Protein AF-A0A8T0IZL4-F1 (afdb_monomer)

Secondary structure (DSSP, 8-state):
------HHHHHHHHHHHHHTTS-----EEEEEEEEEEEETTEEEEEEEEEETTS-GGG-EEEEGGGGGGGHHHHHHHHHHHHHHHHHHS----S------------------------------EEEEEEEEEEEETTTEEEEEEEEEETT-S-EEEEEHHHHHHH-SS-HHHHHHHHTT---HHHHHHHHHHHHTT-

Organism: Ceratodon purpureus (NCBI:txid3225)

Solvent-accessible surface area (backbone atoms only — not comparable to full-atom values): 12534 Å² total; per-residue (Å²): 135,84,84,76,79,55,70,66,61,54,54,49,52,52,53,54,55,58,59,66,69,74,75,77,86,75,62,72,64,44,54,33,38,65,48,73,50,68,64,83,96,44,75,45,54,32,29,31,36,31,40,58,99,51,60,73,90,73,42,45,79,41,48,56,82,78,41,68,92,44,51,65,48,55,50,54,37,51,57,48,53,52,53,51,43,51,74,78,53,60,73,74,72,82,77,92,78,81,91,82,95,78,88,83,91,85,91,82,92,76,84,83,78,72,94,63,88,74,76,80,75,78,71,42,69,64,46,75,80,46,74,49,73,44,77,39,99,90,66,49,70,39,64,28,31,28,38,26,33,60,101,45,98,44,35,41,74,37,48,58,75,61,49,67,77,40,42,84,85,44,58,64,60,54,53,28,62,78,67,74,58,75,63,69,74,56,54,55,52,52,55,50,53,62,62,75,74,112

Radius of gyration: 24.65 Å; Cα contacts (8 Å, |Δi|>4): 194; chains: 1; bounding box: 102×38×63 Å

pLDDT: mean 70.57, std 18.59, range [30.89, 93.06]

Foldseek 3Di:
DDPDDDPVVVVVVVVVVVVVVVDDDFAFPAFFEKDWDDDDPDIFMWTFTDTPPDDSVPTDTHTPVSCPVPVVRVVVVVVVLVVVCCVQPVPPDPDDDDDDDDDDDDDDDDDDPDPDPDPPPQWAWPAWPAKDFDQDPVPGTAIWTFTDTPPDPHTYTGGPVVCVVRHPVCRVVVVCVVVVHDDVVVVVVVVVVVVVVD

Sequence (198 aa):
MVQTENPWQKKVRLSEVEKSKEERLFEVEKVIGHREVSKGSKTSAEYLVLWLDYPIEDATWEPWRNLKSCEQLVHDYHNRVSRMLARHYPQRPPTQHRMDLRGGSKRGNNKGVGDEAREEEEWEIEAILGHEMIEHANDGKKMHFLVKWKGNDKAFMMKEKIIKEYDHEGILIMYMAEHDIVFEEEQASRKLGDVLLM

Nearest PDB structures (foldseek):
  7ubu-assembly1_A  TM=8.969E-01  e=6.334E-03  Zea mays
  4ft4-assembly1_B  TM=8.803E-01  e=1.017E-02  Zea mays
  4fsx-assembly2_B  TM=8.577E-01  e=2.196E-02  Zea mays
  7nkx-assembly1_W  TM=3.178E-01  e=4.967E-04  Saccharomyces cerevisiae S288C
  3mwy-assembly1_W  TM=3.111E-01  e=1.539E-02  Saccharomyces cerevisiae

Structure (mmCIF, N/CA/C/O backbone):
data_AF-A0A8T0IZL4-F1
#
_entry.id   AF-A0A8T0IZL4-F1
#
loop_
_atom_site.group_PDB
_atom_site.id
_atom_site.type_symbol
_atom_site.label_atom_id
_atom_site.label_alt_id
_atom_site.label_comp_id
_atom_site.label_asym_id
_atom_site.label_entity_id
_atom_site.label_seq_id
_atom_site.pdbx_PDB_ins_code
_atom_site.Cartn_x
_atom_site.Cartn_y
_atom_site.Cartn_z
_atom_site.occupancy
_atom_site.B_iso_or_equiv
_atom_site.auth_seq_id
_atom_site.auth_comp_id
_atom_site.auth_asym_id
_atom_site.auth_atom_id
_atom_site.pdbx_PDB_model_num
ATOM 1 N N . MET A 1 1 ? -57.966 2.277 -8.251 1.00 39.66 1 MET A N 1
ATOM 2 C CA . MET A 1 1 ? -57.250 3.523 -8.601 1.00 39.66 1 MET A CA 1
ATOM 3 C C . MET A 1 1 ? -55.773 3.252 -8.384 1.00 39.66 1 MET A C 1
ATOM 5 O O . MET A 1 1 ? -55.383 3.045 -7.245 1.00 39.66 1 MET A O 1
ATOM 9 N N . VAL A 1 2 ? -54.987 3.116 -9.452 1.00 48.41 2 VAL A N 1
ATOM 10 C CA . VAL A 1 2 ? -53.549 2.832 -9.334 1.00 48.41 2 VAL A CA 1
ATOM 11 C C . VAL A 1 2 ? -52.849 4.181 -9.224 1.00 48.41 2 VAL A C 1
ATOM 13 O O . VAL A 1 2 ? -52.838 4.942 -10.187 1.00 48.41 2 VAL A O 1
ATOM 16 N N . GLN A 1 3 ? -52.353 4.522 -8.035 1.00 44.56 3 GLN A N 1
ATOM 17 C CA . GLN A 1 3 ? -51.506 5.698 -7.855 1.00 44.56 3 GLN A CA 1
ATOM 18 C C . GLN A 1 3 ? -50.190 5.425 -8.586 1.00 44.56 3 GLN A C 1
ATOM 20 O O . GLN A 1 3 ? -49.347 4.673 -8.108 1.00 44.56 3 GLN A O 1
ATOM 25 N N . THR A 1 4 ? -50.035 5.973 -9.787 1.00 56.50 4 THR A N 1
ATOM 26 C CA . THR A 1 4 ? -48.764 5.917 -10.505 1.00 56.50 4 THR A CA 1
ATOM 27 C C . THR A 1 4 ? -47.811 6.905 -9.844 1.00 56.50 4 THR A C 1
ATOM 29 O O . THR A 1 4 ? -48.035 8.115 -9.908 1.00 56.50 4 THR A O 1
ATOM 32 N N . GLU A 1 5 ? -46.781 6.388 -9.175 1.00 59.34 5 GLU A N 1
ATOM 33 C CA . GLU A 1 5 ? -45.731 7.200 -8.560 1.00 59.34 5 GLU A CA 1
ATOM 34 C C . GLU A 1 5 ? -45.092 8.141 -9.587 1.00 59.34 5 GLU A C 1
ATOM 36 O O . GLU A 1 5 ? -44.743 7.750 -10.703 1.00 59.34 5 GLU A O 1
ATOM 41 N N . ASN A 1 6 ? -44.935 9.400 -9.187 1.00 54.91 6 ASN A N 1
ATOM 42 C CA . ASN A 1 6 ? -44.413 10.456 -10.033 1.00 54.91 6 ASN A CA 1
ATOM 43 C C . ASN A 1 6 ? -42.911 10.219 -10.339 1.00 54.91 6 ASN A C 1
ATOM 45 O O . ASN A 1 6 ? -42.116 10.101 -9.398 1.00 54.91 6 ASN A O 1
ATOM 49 N N . PRO A 1 7 ? -42.482 10.212 -11.620 1.00 58.56 7 PRO A N 1
ATOM 50 C CA . PRO A 1 7 ? -41.082 10.023 -12.019 1.00 58.56 7 PRO A CA 1
ATOM 51 C C . PRO A 1 7 ? -40.092 10.961 -11.313 1.00 58.56 7 PRO A C 1
ATOM 53 O O . PRO A 1 7 ? -38.957 10.573 -11.032 1.00 58.56 7 PRO A O 1
ATOM 56 N N . TRP A 1 8 ? -40.527 12.180 -10.976 1.00 52.31 8 TRP A N 1
ATOM 57 C CA . TRP A 1 8 ? -39.700 13.171 -10.284 1.00 52.31 8 TRP A CA 1
ATOM 58 C C . TRP A 1 8 ? -39.457 12.808 -8.814 1.00 52.31 8 TRP A C 1
ATOM 60 O O . TRP A 1 8 ? -38.351 13.008 -8.322 1.00 52.31 8 TRP A O 1
ATOM 70 N N . GLN A 1 9 ? -40.427 12.189 -8.131 1.00 53.31 9 GLN A N 1
ATOM 71 C CA . GLN A 1 9 ? -40.236 11.691 -6.760 1.00 53.31 9 GLN A CA 1
ATOM 72 C C . GLN A 1 9 ? -39.266 10.504 -6.713 1.00 53.31 9 GLN A C 1
ATOM 74 O O . GLN A 1 9 ? -38.486 10.396 -5.769 1.00 53.31 9 GLN A O 1
ATOM 79 N N . LYS A 1 10 ? -39.256 9.652 -7.751 1.00 56.41 10 LYS A N 1
ATOM 80 C CA . LYS A 1 10 ? -38.244 8.593 -7.911 1.00 56.41 10 LYS A CA 1
ATOM 81 C C . LYS A 1 10 ? -36.846 9.174 -8.114 1.00 56.41 10 LYS A C 1
ATOM 83 O O . LYS A 1 10 ? -35.910 8.739 -7.454 1.00 56.41 10 LYS A O 1
ATOM 88 N N . LYS A 1 11 ? -36.715 10.176 -8.989 1.00 51.84 11 LYS A N 1
ATOM 89 C CA . LYS A 1 11 ? -35.431 10.824 -9.298 1.00 51.84 11 LYS A CA 1
ATOM 90 C C . LYS A 1 11 ? -34.836 11.551 -8.085 1.00 51.84 11 LYS A C 1
ATOM 92 O O . LYS A 1 11 ? -33.639 11.441 -7.851 1.00 51.84 11 LYS A O 1
ATOM 97 N N . VAL A 1 12 ? -35.676 12.223 -7.293 1.00 59.12 12 VAL A N 1
ATOM 98 C CA . VAL A 1 12 ? -35.268 12.896 -6.047 1.00 59.12 12 VAL A CA 1
ATOM 99 C C . VAL A 1 12 ? -34.828 11.878 -4.987 1.00 59.12 12 VAL A C 1
ATOM 101 O O . VAL A 1 12 ? -33.722 11.999 -4.466 1.00 59.12 12 VAL A O 1
ATOM 104 N N . ARG A 1 13 ? -35.604 10.805 -4.759 1.00 57.50 13 ARG A N 1
ATOM 105 C CA . ARG A 1 13 ? -35.223 9.741 -3.810 1.00 57.50 13 ARG A CA 1
ATOM 106 C C . ARG A 1 13 ? -33.941 9.006 -4.204 1.00 57.50 13 ARG A C 1
ATOM 108 O O . ARG A 1 13 ? -33.140 8.717 -3.326 1.00 57.50 13 ARG A O 1
ATOM 115 N N . LEU A 1 14 ? -33.726 8.719 -5.492 1.00 53.16 14 LEU A N 1
ATOM 116 C CA . LEU A 1 14 ? -32.459 8.139 -5.958 1.00 53.16 14 LEU A CA 1
ATOM 117 C C . LEU A 1 14 ? -31.281 9.082 -5.675 1.00 53.16 14 LEU A C 1
ATOM 119 O O . LEU A 1 14 ? -30.282 8.636 -5.124 1.00 53.16 14 LEU A O 1
ATOM 123 N N . SER A 1 15 ? -31.435 10.384 -5.946 1.00 59.62 15 SER A N 1
ATOM 124 C CA . SER A 1 15 ? -30.373 11.365 -5.690 1.00 59.62 15 SER A CA 1
ATOM 125 C C . SER A 1 15 ? -30.074 11.587 -4.202 1.00 59.62 15 SER A C 1
ATOM 127 O O . SER A 1 15 ? -28.924 11.801 -3.839 1.00 59.62 15 SER A O 1
ATOM 129 N N . GLU A 1 16 ? -31.072 11.504 -3.318 1.00 58.72 16 GLU A N 1
ATOM 130 C CA . GLU A 1 16 ? -30.872 11.636 -1.866 1.00 58.72 16 GLU A CA 1
ATOM 131 C C . GLU A 1 16 ? -30.260 10.371 -1.249 1.00 58.72 16 GLU A C 1
ATOM 133 O O . GLU A 1 16 ? -29.419 10.465 -0.355 1.00 58.72 16 GLU A O 1
ATOM 138 N N . VAL A 1 17 ? -30.619 9.187 -1.757 1.00 56.50 17 VAL A N 1
ATOM 139 C CA . VAL A 1 17 ? -30.031 7.913 -1.319 1.00 56.50 17 VAL A CA 1
ATOM 140 C C . VAL A 1 17 ? -28.577 7.784 -1.793 1.00 56.50 17 VAL A C 1
ATOM 142 O O . VAL A 1 17 ? -27.730 7.376 -1.000 1.00 56.50 17 VAL A O 1
ATOM 145 N N . GLU A 1 18 ? -28.252 8.188 -3.026 1.00 53.00 18 GLU A N 1
ATOM 146 C CA . GLU A 1 18 ? -26.871 8.218 -3.539 1.00 53.00 18 GLU A CA 1
ATOM 147 C C . GLU A 1 18 ? -25.990 9.211 -2.770 1.00 53.00 18 GLU A C 1
ATOM 149 O O . GLU A 1 18 ? -24.893 8.853 -2.346 1.00 53.00 18 GLU A O 1
ATOM 154 N N . LYS A 1 19 ? -26.508 10.409 -2.476 1.00 50.44 19 LYS A N 1
ATOM 155 C CA . LYS A 1 19 ? -25.796 11.428 -1.690 1.00 50.44 19 LYS A CA 1
ATOM 156 C C . LYS A 1 19 ? -25.587 11.017 -0.226 1.00 50.44 19 LYS A C 1
ATOM 158 O O . LYS A 1 19 ? -24.620 11.426 0.402 1.00 50.44 19 LYS A O 1
ATOM 163 N N . SER A 1 20 ? -26.447 10.154 0.325 1.00 50.41 20 SER A N 1
ATOM 164 C CA . SER A 1 20 ? -26.269 9.597 1.679 1.00 50.41 20 SER A CA 1
ATOM 165 C C . SER A 1 20 ? -25.159 8.539 1.789 1.00 50.41 20 SER A C 1
ATOM 167 O O . SER A 1 20 ? -24.757 8.167 2.895 1.00 50.41 20 SER A O 1
ATOM 169 N N . LYS A 1 21 ? -24.660 8.032 0.653 1.00 51.16 21 LYS A N 1
ATOM 170 C CA . LYS A 1 21 ? -23.537 7.084 0.600 1.00 51.16 21 LYS A CA 1
ATOM 171 C C . LYS A 1 21 ? -22.169 7.779 0.692 1.00 51.16 21 LYS A C 1
ATOM 173 O O . LYS A 1 21 ? -21.179 7.093 0.912 1.00 51.16 21 LYS A O 1
ATOM 178 N N . GLU A 1 22 ? -22.124 9.106 0.553 1.00 53.97 22 GLU A N 1
ATOM 179 C CA . GLU A 1 22 ? -20.902 9.903 0.352 1.00 53.97 22 GLU A CA 1
ATOM 180 C C . GLU A 1 22 ? -20.211 10.429 1.628 1.00 53.97 22 GLU A C 1
ATOM 182 O O . GLU A 1 22 ? -19.125 10.988 1.521 1.00 53.97 22 GLU A O 1
ATOM 187 N N . GLU A 1 23 ? -20.749 10.225 2.838 1.00 60.41 23 GLU A N 1
ATOM 188 C CA . GLU A 1 23 ? -20.135 10.762 4.078 1.00 60.41 23 GLU A CA 1
ATOM 189 C C . GLU A 1 23 ? -20.219 9.805 5.282 1.00 60.41 23 GLU A C 1
ATOM 191 O O . GLU A 1 23 ? -20.478 10.215 6.414 1.00 60.41 23 GLU A O 1
ATOM 196 N N . ARG A 1 24 ? -20.021 8.498 5.076 1.00 67.19 24 ARG A N 1
ATOM 197 C CA . ARG A 1 24 ? -19.868 7.578 6.216 1.00 67.19 24 ARG A CA 1
ATOM 198 C C . ARG A 1 24 ? -18.423 7.598 6.695 1.00 67.19 24 ARG A C 1
ATOM 200 O O . ARG A 1 24 ? -17.519 7.219 5.959 1.00 67.19 24 ARG A O 1
ATOM 207 N N . LEU A 1 25 ? -18.228 8.050 7.929 1.00 76.75 25 LEU A N 1
ATOM 208 C CA . LEU A 1 25 ? -16.956 7.933 8.629 1.00 76.75 25 LEU A CA 1
ATOM 209 C C . LEU A 1 25 ? -16.854 6.520 9.208 1.00 76.75 25 LEU A C 1
ATOM 211 O O . LEU A 1 25 ? -17.768 6.067 9.896 1.00 76.75 25 LEU A O 1
ATOM 215 N N . PHE A 1 26 ? -15.747 5.849 8.922 1.00 85.25 26 PHE A N 1
ATOM 216 C CA . PHE A 1 26 ? -15.389 4.557 9.494 1.00 85.25 26 PHE A CA 1
ATOM 217 C C . PHE A 1 26 ? -14.124 4.731 10.332 1.00 85.25 26 PHE A C 1
ATOM 219 O O . PHE A 1 26 ? -13.294 5.598 10.042 1.00 85.25 26 PHE A O 1
ATOM 226 N N . GLU A 1 27 ? -13.989 3.932 11.386 1.00 88.75 27 GLU A N 1
ATOM 227 C CA . GLU A 1 27 ? -12.805 3.967 12.235 1.00 88.75 27 GLU A CA 1
ATOM 228 C C . GLU A 1 27 ? -11.676 3.167 11.583 1.00 88.75 27 GLU A C 1
ATOM 230 O O . GLU A 1 27 ? -11.860 2.035 11.132 1.00 88.75 27 GLU A O 1
ATOM 235 N N . VAL A 1 28 ? -10.506 3.794 11.484 1.00 92.25 28 VAL A N 1
ATOM 236 C CA . VAL A 1 28 ? -9.319 3.183 10.891 1.00 92.25 28 VAL A CA 1
ATOM 237 C C . VAL A 1 28 ? -8.582 2.414 11.976 1.00 92.25 28 VAL A C 1
ATOM 239 O O . VAL A 1 28 ? -8.152 3.016 12.958 1.00 92.25 28 VAL A O 1
ATOM 242 N N . GLU A 1 29 ? -8.366 1.115 11.771 1.00 91.69 29 GLU A N 1
ATOM 243 C CA . GLU A 1 29 ? -7.459 0.350 12.625 1.00 91.69 29 GLU A CA 1
ATOM 244 C C . GLU A 1 29 ? -6.013 0.722 12.286 1.00 91.69 29 GLU A C 1
ATOM 246 O O . GLU A 1 29 ? -5.253 1.196 13.134 1.00 91.69 29 GLU A O 1
ATOM 251 N N . LYS A 1 30 ? -5.619 0.511 11.021 1.00 89.25 30 LYS A N 1
ATOM 252 C CA . LYS A 1 30 ? -4.235 0.673 10.556 1.00 89.25 30 LYS A CA 1
ATOM 253 C C . LYS A 1 30 ? -4.170 1.065 9.086 1.00 89.25 30 LYS A C 1
ATOM 255 O O . LYS A 1 30 ? -4.978 0.650 8.264 1.00 89.25 30 LYS A O 1
ATOM 260 N N . VAL A 1 31 ? -3.112 1.795 8.740 1.00 90.19 31 VAL A N 1
ATOM 261 C CA . VAL A 1 31 ? -2.650 1.926 7.354 1.00 90.19 31 VAL A CA 1
ATOM 262 C C . VAL A 1 31 ? -1.641 0.814 7.099 1.00 90.19 31 VAL A C 1
ATOM 264 O O . VAL A 1 31 ? -0.601 0.754 7.765 1.00 90.19 31 VAL A O 1
ATOM 267 N N . ILE A 1 32 ? -1.967 -0.069 6.159 1.00 86.62 32 ILE A N 1
ATOM 268 C CA . ILE A 1 32 ? -1.204 -1.295 5.885 1.00 86.62 32 ILE A CA 1
ATOM 269 C C . ILE A 1 32 ? -0.531 -1.284 4.514 1.00 86.62 32 ILE A C 1
ATOM 271 O O . ILE A 1 32 ? 0.216 -2.203 4.209 1.00 86.62 32 ILE A O 1
ATOM 275 N N . GLY A 1 33 ? -0.768 -0.257 3.701 1.00 84.25 33 GLY A N 1
ATOM 276 C CA . GLY A 1 33 ? -0.172 -0.095 2.380 1.00 84.25 33 GLY A CA 1
ATOM 277 C C . GLY A 1 33 ? -0.293 1.345 1.895 1.00 84.25 33 GLY A C 1
ATOM 278 O O . GLY A 1 33 ? -1.146 2.097 2.364 1.00 84.25 33 GLY A O 1
ATOM 279 N N . HIS A 1 34 ? 0.550 1.736 0.945 1.00 85.56 34 HIS A N 1
ATOM 280 C CA . HIS A 1 34 ? 0.402 2.988 0.210 1.00 85.56 34 HIS A CA 1
ATOM 281 C C . HIS A 1 34 ? 0.780 2.775 -1.249 1.00 85.56 34 HIS A C 1
ATOM 283 O O . HIS A 1 34 ? 1.554 1.868 -1.570 1.00 85.56 34 HIS A O 1
ATOM 289 N N . ARG A 1 35 ? 0.215 3.612 -2.114 1.00 79.44 35 ARG A N 1
ATOM 290 C CA . ARG A 1 35 ? 0.473 3.595 -3.545 1.00 79.44 35 ARG A CA 1
ATOM 291 C C . ARG A 1 35 ? 0.357 4.992 -4.145 1.00 79.44 35 ARG A C 1
ATOM 293 O O . ARG A 1 35 ? -0.336 5.854 -3.598 1.00 79.44 35 ARG A O 1
ATOM 300 N N . GLU A 1 36 ? 1.045 5.220 -5.256 1.00 81.25 36 GLU A N 1
ATOM 301 C CA . GLU A 1 36 ? 1.006 6.486 -5.986 1.00 81.25 36 GLU A CA 1
ATOM 302 C C . GLU A 1 36 ? 0.236 6.307 -7.289 1.00 81.25 36 GLU A C 1
ATOM 304 O O . GLU A 1 36 ? 0.697 5.647 -8.213 1.00 81.25 36 GLU A O 1
ATOM 309 N N . VAL A 1 37 ? -0.920 6.958 -7.383 1.00 77.81 37 VAL A N 1
ATOM 310 C CA . VAL A 1 37 ? -1.773 6.909 -8.568 1.00 77.81 37 VAL A CA 1
ATOM 311 C C . VAL A 1 37 ? -1.540 8.156 -9.412 1.00 77.81 37 VAL A C 1
ATOM 313 O O . VAL A 1 37 ? -1.804 9.282 -8.974 1.00 77.81 37 VAL A O 1
ATOM 316 N N . SER A 1 38 ? -1.087 7.968 -10.652 1.00 77.75 38 SER A N 1
ATOM 317 C CA . SER A 1 38 ? -0.915 9.052 -11.624 1.00 77.75 38 SER A CA 1
ATOM 318 C C . SER A 1 38 ? -2.116 9.165 -12.567 1.00 77.75 38 SER A C 1
ATOM 320 O O . SER A 1 38 ? -2.444 8.239 -13.307 1.00 77.75 38 SER A O 1
ATOM 322 N N . LYS A 1 39 ? -2.756 10.339 -12.597 1.00 76.94 39 LYS A N 1
ATOM 323 C CA . LYS A 1 39 ? -3.789 10.716 -13.577 1.00 76.94 39 LYS A CA 1
ATOM 324 C C . LYS A 1 39 ? -3.283 11.891 -14.412 1.00 76.94 39 LYS A C 1
ATOM 326 O O . LYS A 1 39 ? -3.404 13.056 -14.023 1.00 76.94 39 LYS A O 1
ATOM 331 N N . GLY A 1 40 ? -2.698 11.580 -15.569 1.00 81.00 40 GLY A N 1
ATOM 332 C CA . GLY A 1 40 ? -2.003 12.563 -16.405 1.00 81.00 40 GLY A CA 1
ATOM 333 C C . GLY A 1 40 ? -0.739 13.071 -15.711 1.00 81.00 40 GLY A C 1
ATOM 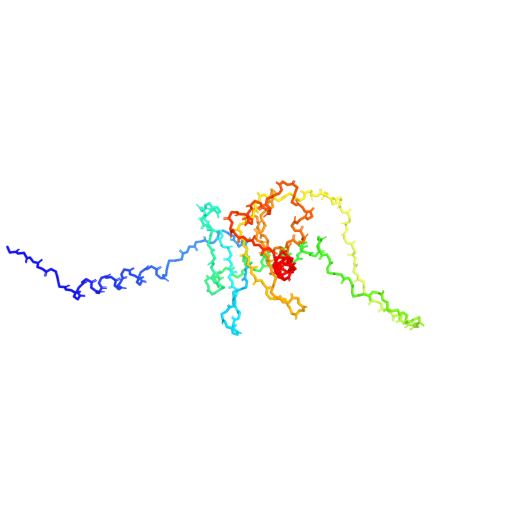334 O O . GLY A 1 40 ? 0.061 12.276 -15.238 1.00 81.00 40 GLY A O 1
ATOM 335 N N . SER A 1 41 ? -0.577 14.392 -15.612 1.00 78.50 41 SER A N 1
ATOM 336 C CA . SER A 1 41 ? 0.554 15.025 -14.914 1.00 78.50 41 SER A CA 1
ATOM 337 C C . SER A 1 41 ? 0.389 15.120 -13.392 1.00 78.50 41 SER A C 1
ATOM 339 O O . SER A 1 41 ? 1.251 15.676 -12.715 1.00 78.50 41 SER A O 1
ATOM 341 N N . LYS A 1 42 ? -0.731 14.640 -12.841 1.00 78.69 42 LYS A N 1
ATOM 342 C CA . LYS A 1 42 ? -1.012 14.693 -11.403 1.00 78.69 42 LYS A CA 1
ATOM 343 C C . LYS A 1 42 ? -0.758 13.332 -10.775 1.00 78.69 42 LYS A C 1
ATOM 345 O O . LYS A 1 42 ? -1.386 12.359 -11.184 1.00 78.69 42 LYS A O 1
ATOM 350 N N . THR A 1 43 ? 0.072 13.303 -9.741 1.00 81.50 43 THR A N 1
ATOM 351 C CA . THR A 1 43 ? 0.259 12.137 -8.870 1.00 81.50 43 THR A CA 1
ATOM 352 C C . THR A 1 43 ? -0.455 12.377 -7.543 1.00 81.50 43 THR A C 1
ATOM 354 O O . THR A 1 43 ? -0.373 13.467 -6.972 1.00 81.50 43 THR A O 1
ATOM 357 N N . SER A 1 44 ? -1.194 11.378 -7.067 1.00 84.19 44 SER A N 1
ATOM 358 C CA . SER A 1 44 ? -1.869 11.386 -5.768 1.00 84.19 44 SER A CA 1
ATOM 359 C C . SER A 1 44 ? -1.591 10.098 -5.010 1.00 84.19 44 SER A C 1
ATOM 361 O O . SER A 1 44 ? -1.590 9.031 -5.610 1.00 84.19 44 SER A O 1
ATOM 363 N N . ALA A 1 45 ? -1.411 10.198 -3.695 1.00 84.94 45 ALA A N 1
ATOM 364 C CA . ALA A 1 45 ? -1.252 9.031 -2.840 1.00 84.94 45 ALA A CA 1
ATOM 365 C C . ALA A 1 45 ? -2.612 8.443 -2.436 1.00 84.94 45 ALA A C 1
ATOM 367 O O . ALA A 1 45 ? -3.517 9.172 -2.005 1.00 84.94 45 ALA A O 1
ATOM 368 N N . GLU A 1 46 ? -2.711 7.124 -2.532 1.00 90.19 46 GLU A N 1
ATOM 369 C CA . GLU A 1 46 ? -3.764 6.308 -1.937 1.00 90.19 46 GLU A CA 1
ATOM 370 C C . GLU A 1 46 ? -3.141 5.359 -0.912 1.00 90.19 46 GLU A C 1
ATOM 372 O O . GLU A 1 46 ? -1.959 5.020 -0.980 1.00 90.19 46 GLU A O 1
ATOM 377 N N . TYR A 1 47 ? -3.938 4.946 0.061 1.00 89.38 47 TYR A N 1
ATOM 378 C CA . TYR A 1 47 ? -3.509 4.137 1.188 1.00 89.38 47 TYR A CA 1
ATOM 379 C C . TYR A 1 47 ? -4.442 2.952 1.345 1.00 89.38 47 TYR A C 1
ATOM 381 O O . TYR A 1 47 ? -5.653 3.122 1.283 1.00 89.38 47 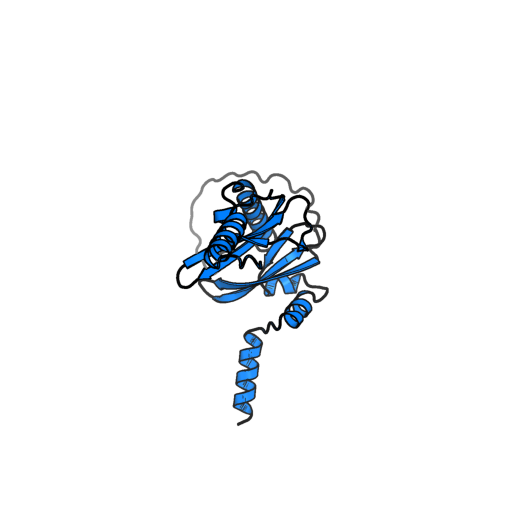TYR A O 1
ATOM 389 N N . LEU A 1 48 ? -3.882 1.766 1.565 1.00 89.81 48 LEU A N 1
ATOM 390 C CA . LEU A 1 48 ? -4.675 0.596 1.904 1.00 89.81 48 LEU A CA 1
ATOM 391 C C . LEU A 1 48 ? -5.001 0.662 3.396 1.00 89.81 48 LEU A C 1
ATOM 393 O O . LEU A 1 48 ? -4.098 0.615 4.243 1.00 89.81 48 LEU A O 1
ATOM 397 N N . VAL A 1 49 ? -6.283 0.832 3.692 1.00 92.00 49 VAL A N 1
ATOM 398 C CA . VAL A 1 49 ? -6.818 1.053 5.032 1.00 92.00 49 VAL A CA 1
ATOM 399 C C . VAL A 1 49 ? -7.432 -0.240 5.541 1.00 92.00 49 VAL A C 1
ATOM 401 O O . VAL A 1 49 ? -8.345 -0.779 4.923 1.00 92.00 49 VAL A O 1
ATOM 404 N N . LEU A 1 50 ? -6.932 -0.711 6.683 1.00 89.50 50 LEU A N 1
ATOM 405 C CA . LEU A 1 50 ? -7.596 -1.728 7.485 1.00 89.50 50 LEU A CA 1
ATOM 406 C C . LEU A 1 50 ? -8.608 -1.037 8.400 1.00 89.50 50 LEU A C 1
ATOM 408 O O . LEU A 1 50 ? -8.242 -0.154 9.187 1.00 89.50 50 LEU A O 1
ATOM 412 N N . TRP A 1 51 ? -9.868 -1.432 8.282 1.00 93.06 51 TRP A N 1
ATOM 413 C CA . TRP A 1 51 ? -10.972 -0.877 9.058 1.00 93.06 51 TRP A CA 1
ATOM 414 C C . TRP A 1 51 ? -11.102 -1.588 10.406 1.00 93.06 51 TRP A C 1
ATOM 416 O O . TRP A 1 51 ? -10.921 -2.800 10.485 1.00 93.06 51 TRP A O 1
ATOM 426 N N . LEU A 1 52 ? -11.421 -0.837 11.462 1.00 90.62 52 LEU A N 1
ATOM 427 C CA . LEU A 1 52 ? -11.582 -1.397 12.805 1.00 90.62 52 LEU A CA 1
ATOM 428 C C . LEU A 1 52 ? -12.712 -2.431 12.835 1.00 90.62 52 LEU A C 1
ATOM 430 O O . LEU A 1 52 ? -13.820 -2.135 12.394 1.00 90.62 52 LEU A O 1
ATOM 434 N N . ASP A 1 53 ? -12.419 -3.612 13.384 1.00 91.44 53 ASP A N 1
ATOM 435 C CA . ASP A 1 53 ? -13.315 -4.776 13.462 1.00 91.44 53 ASP A CA 1
ATOM 436 C C . ASP A 1 53 ? -13.679 -5.417 12.106 1.00 91.44 53 ASP A C 1
ATOM 438 O O . ASP A 1 53 ? -14.601 -6.233 12.037 1.00 91.44 53 ASP A O 1
ATOM 442 N N . TYR A 1 54 ? -12.940 -5.104 11.035 1.00 87.62 54 TYR A N 1
ATOM 443 C CA . TYR A 1 54 ? -13.082 -5.763 9.734 1.00 87.62 54 TYR A CA 1
ATOM 444 C C . TYR A 1 54 ? -11.854 -6.614 9.401 1.00 87.62 54 TYR A C 1
ATOM 446 O O . TYR A 1 54 ? -10.731 -6.291 9.798 1.00 87.62 54 TYR A O 1
ATOM 454 N N . PRO A 1 55 ? -12.049 -7.718 8.664 1.00 84.12 55 PRO A N 1
ATOM 455 C CA . PRO A 1 55 ? -10.948 -8.555 8.223 1.00 84.12 55 PRO A CA 1
ATOM 456 C C . PRO A 1 55 ? -10.111 -7.841 7.141 1.00 84.12 55 PRO A C 1
ATOM 458 O O . PRO A 1 55 ? -10.558 -6.885 6.505 1.00 84.12 55 PRO A O 1
ATOM 461 N N . ILE A 1 56 ? -8.870 -8.290 6.925 1.00 80.56 56 ILE A N 1
ATOM 462 C CA . ILE A 1 56 ? -7.934 -7.642 5.985 1.00 80.56 56 ILE A CA 1
ATOM 463 C C . ILE A 1 56 ? -8.408 -7.717 4.531 1.00 80.56 56 ILE A C 1
ATOM 465 O O . ILE A 1 56 ? -8.069 -6.858 3.722 1.00 80.56 56 ILE A O 1
ATOM 469 N N . GLU A 1 57 ? -9.218 -8.718 4.208 1.00 80.94 57 GLU A N 1
ATOM 470 C CA . GLU A 1 57 ? -9.852 -8.904 2.907 1.00 80.94 57 GLU A CA 1
ATOM 471 C C . GLU A 1 57 ? -10.820 -7.760 2.565 1.00 80.94 57 GLU A C 1
ATOM 473 O O . GLU A 1 57 ? -11.029 -7.472 1.388 1.00 80.94 57 GLU A O 1
ATOM 478 N N . ASP A 1 58 ? -11.347 -7.069 3.582 1.00 87.38 58 ASP A N 1
ATOM 479 C CA . ASP A 1 58 ? -12.213 -5.895 3.434 1.00 87.38 58 ASP A CA 1
ATOM 480 C C . ASP A 1 58 ? -11.419 -4.572 3.425 1.00 87.38 58 ASP A C 1
ATOM 482 O O . ASP A 1 58 ? -12.008 -3.488 3.417 1.00 87.38 58 ASP A O 1
ATOM 486 N N . ALA A 1 59 ? -10.081 -4.620 3.430 1.00 88.38 59 ALA A N 1
ATOM 487 C CA . ALA A 1 59 ? -9.259 -3.418 3.346 1.00 88.38 59 ALA A CA 1
ATOM 488 C C . ALA A 1 59 ? -9.440 -2.713 1.992 1.00 88.38 59 ALA A C 1
ATOM 490 O O . ALA A 1 59 ? -9.423 -3.338 0.929 1.00 88.38 59 ALA A O 1
ATOM 491 N N . THR A 1 60 ? -9.562 -1.383 2.011 1.00 91.75 60 THR A N 1
ATOM 492 C CA . THR A 1 60 ? -9.819 -0.586 0.799 1.00 91.75 60 THR A CA 1
ATOM 493 C C . THR A 1 60 ? -8.753 0.474 0.552 1.00 91.75 60 THR A C 1
ATOM 495 O O . THR A 1 60 ? -8.102 0.972 1.472 1.00 91.75 60 THR A O 1
ATOM 498 N N . TRP A 1 61 ? -8.547 0.811 -0.724 1.00 91.81 61 TRP A N 1
ATOM 499 C CA . TRP A 1 61 ? -7.650 1.888 -1.138 1.00 91.81 61 TRP A CA 1
ATOM 500 C C . TRP A 1 61 ? -8.347 3.240 -1.004 1.00 91.81 61 TRP A C 1
ATOM 502 O O . TRP A 1 61 ? -9.178 3.607 -1.832 1.00 91.81 61 TRP A O 1
ATOM 512 N N . GLU A 1 62 ? -7.966 3.994 0.020 1.00 93.06 62 GLU A N 1
ATOM 513 C CA . GLU A 1 62 ? -8.516 5.307 0.325 1.00 93.06 62 GLU A CA 1
ATOM 514 C C . GLU A 1 62 ? -7.556 6.428 -0.098 1.00 93.06 62 GLU A C 1
ATOM 516 O O . GLU A 1 62 ? -6.351 6.368 0.176 1.00 93.06 62 GLU A O 1
ATOM 521 N N . PRO A 1 63 ? -8.042 7.503 -0.739 1.00 92.12 63 PRO A N 1
ATOM 522 C CA . PRO A 1 63 ? -7.206 8.648 -1.068 1.00 92.12 63 PRO A CA 1
ATOM 523 C C . PRO A 1 63 ? -6.699 9.334 0.201 1.00 92.12 63 PRO A C 1
ATOM 525 O O . PRO A 1 63 ? -7.419 9.443 1.192 1.00 92.12 63 PRO A O 1
ATOM 528 N N . TRP A 1 64 ? -5.506 9.937 0.133 1.00 89.88 64 TRP A N 1
ATOM 529 C CA . TRP A 1 64 ? -4.939 10.755 1.222 1.00 89.88 64 TRP A CA 1
ATOM 530 C C . TRP A 1 64 ? -5.953 11.721 1.862 1.00 89.88 64 TRP A C 1
ATOM 532 O O . TRP A 1 64 ? -5.952 11.949 3.068 1.00 89.88 64 TRP A O 1
ATOM 542 N N . ARG A 1 65 ? -6.855 12.288 1.050 1.00 90.38 65 ARG A N 1
ATOM 543 C CA . ARG A 1 65 ? -7.868 13.247 1.508 1.00 90.38 65 ARG A CA 1
ATOM 544 C C . ARG A 1 65 ? -8.858 12.654 2.517 1.00 90.38 65 ARG A C 1
ATOM 546 O O . ARG A 1 65 ? -9.346 13.427 3.337 1.00 90.38 65 ARG A O 1
ATOM 553 N N . ASN A 1 66 ? -9.112 11.346 2.471 1.00 91.56 66 ASN A N 1
ATOM 554 C CA . ASN A 1 66 ? -10.001 10.639 3.398 1.00 91.56 66 ASN A CA 1
ATOM 555 C C . ASN A 1 66 ? -9.319 10.381 4.754 1.00 91.56 66 ASN A C 1
ATOM 557 O O . ASN A 1 66 ? -9.996 10.256 5.766 1.00 91.56 66 ASN A O 1
ATOM 561 N N . LEU A 1 67 ? -7.982 10.386 4.800 1.00 90.62 67 LEU A N 1
ATOM 562 C CA . LEU A 1 67 ? -7.181 10.067 5.990 1.00 90.62 67 LEU A CA 1
ATOM 563 C C . LEU A 1 67 ? -6.702 11.294 6.778 1.00 90.62 67 LEU A C 1
ATOM 565 O O . LEU A 1 67 ? -5.881 11.166 7.683 1.00 90.62 67 LEU A O 1
ATOM 569 N N . LYS A 1 68 ? -7.231 12.485 6.483 1.00 88.31 68 LYS A N 1
ATOM 570 C CA . LYS A 1 68 ? -6.870 13.732 7.186 1.00 88.31 68 LYS A CA 1
ATOM 571 C C . LYS A 1 68 ? -7.115 13.683 8.696 1.00 88.31 68 LYS A C 1
ATOM 573 O O . LYS A 1 68 ? -6.436 14.365 9.449 1.00 88.31 68 LYS A O 1
ATOM 578 N N . SER A 1 69 ? -8.083 12.890 9.147 1.00 87.38 69 SER A N 1
ATOM 579 C CA . SER A 1 69 ? -8.358 12.710 10.579 1.00 87.38 69 SER A CA 1
ATOM 580 C C . SER A 1 69 ? -7.388 11.729 11.254 1.00 87.38 69 SER A C 1
ATOM 582 O O . SER A 1 69 ? -7.383 11.613 12.475 1.00 87.38 69 SER A O 1
ATOM 584 N N . CYS A 1 70 ? -6.560 11.030 10.472 1.00 90.06 70 CYS A N 1
ATOM 585 C CA . CYS A 1 70 ? -5.713 9.918 10.899 1.00 90.06 70 CYS A CA 1
ATOM 586 C C . CYS A 1 70 ? -4.256 10.089 10.425 1.00 90.06 70 CYS A C 1
ATOM 588 O O . CYS A 1 70 ? -3.558 9.103 10.179 1.00 90.06 70 CYS A O 1
ATOM 590 N N . GLU A 1 71 ? -3.772 11.330 10.301 1.00 91.38 71 GLU A N 1
ATOM 591 C CA . GLU A 1 71 ? -2.424 11.636 9.788 1.00 91.38 71 GLU A CA 1
ATOM 592 C C . GLU A 1 71 ? -1.312 10.924 10.572 1.00 91.38 71 GLU A C 1
ATOM 594 O O . GLU A 1 71 ? -0.314 10.503 9.984 1.00 91.38 71 GLU A O 1
ATOM 599 N N . GLN A 1 72 ? -1.506 10.716 11.879 1.00 91.06 72 GLN A N 1
ATOM 600 C CA . GLN A 1 72 ? -0.554 9.983 12.713 1.00 91.06 72 GLN A CA 1
ATOM 601 C C . GLN A 1 72 ? -0.377 8.529 12.248 1.00 91.06 72 GLN A C 1
ATOM 603 O O . GLN A 1 72 ? 0.750 8.046 12.190 1.00 91.06 72 GLN A O 1
ATOM 608 N N . LEU A 1 73 ? -1.455 7.846 11.843 1.00 91.44 73 LEU A N 1
ATOM 609 C CA . LEU A 1 73 ? -1.377 6.463 11.359 1.00 91.44 73 LEU A CA 1
ATOM 610 C C . LEU A 1 73 ? -0.593 6.374 10.046 1.00 91.44 73 LEU A C 1
ATOM 612 O O . LEU A 1 73 ? 0.200 5.450 9.857 1.00 91.44 73 LEU A O 1
ATOM 616 N N . VAL A 1 74 ? -0.771 7.364 9.168 1.00 90.19 74 VAL A N 1
ATOM 617 C CA . VAL A 1 74 ? -0.007 7.485 7.920 1.00 90.19 74 VAL A CA 1
ATOM 618 C C . VAL A 1 74 ? 1.470 7.769 8.211 1.00 90.19 74 VAL A C 1
ATOM 620 O O . VAL A 1 74 ? 2.351 7.136 7.628 1.00 90.19 74 VAL A O 1
ATOM 623 N N . HIS A 1 75 ? 1.760 8.686 9.135 1.00 90.12 75 HIS A N 1
ATOM 624 C CA . HIS A 1 75 ? 3.128 9.009 9.537 1.00 90.12 75 HIS A CA 1
ATOM 625 C C . HIS A 1 75 ? 3.851 7.796 10.136 1.00 90.12 75 HIS A C 1
ATOM 627 O O . HIS A 1 75 ? 4.969 7.460 9.735 1.00 90.12 75 HIS A O 1
ATOM 633 N N . ASP A 1 76 ? 3.193 7.094 11.056 1.00 86.94 76 ASP A N 1
ATOM 634 C CA . ASP A 1 76 ? 3.744 5.909 11.699 1.00 86.94 76 ASP A CA 1
ATOM 635 C C . ASP A 1 76 ? 3.979 4.783 10.691 1.00 86.94 76 ASP A C 1
ATOM 637 O O . ASP A 1 76 ? 4.987 4.074 10.778 1.00 86.94 76 ASP A O 1
ATOM 641 N N . TYR A 1 77 ? 3.078 4.633 9.715 1.00 85.81 77 TYR A N 1
ATOM 642 C CA . TYR A 1 77 ? 3.272 3.732 8.586 1.00 85.81 77 TYR A CA 1
ATOM 643 C C . TYR A 1 77 ? 4.563 4.081 7.834 1.00 85.81 77 TYR A C 1
ATOM 645 O O . TYR A 1 77 ? 5.470 3.249 7.794 1.00 85.81 77 TYR A O 1
ATOM 653 N N . HIS A 1 78 ? 4.723 5.316 7.351 1.00 84.00 78 HIS A N 1
ATOM 654 C CA . HIS A 1 78 ? 5.907 5.736 6.584 1.00 84.00 78 HIS A CA 1
ATOM 655 C C . HIS A 1 78 ? 7.223 5.616 7.359 1.00 84.00 78 HIS A C 1
ATOM 657 O O . HIS A 1 78 ? 8.231 5.169 6.805 1.00 84.00 78 HIS A O 1
ATOM 663 N N . ASN A 1 79 ? 7.230 5.935 8.655 1.00 83.69 79 ASN A N 1
ATOM 664 C CA . ASN A 1 79 ? 8.401 5.740 9.516 1.00 83.69 79 ASN A CA 1
ATOM 665 C C . ASN A 1 79 ? 8.795 4.263 9.636 1.00 83.69 79 ASN A C 1
ATOM 667 O O . ASN A 1 79 ? 9.981 3.932 9.729 1.00 83.69 79 ASN A O 1
ATOM 671 N N . ARG A 1 80 ? 7.815 3.354 9.670 1.00 74.38 80 ARG A N 1
ATOM 672 C CA . ARG A 1 80 ? 8.075 1.908 9.678 1.00 74.38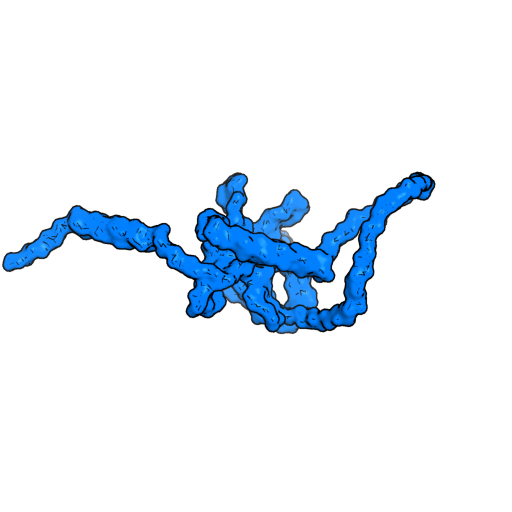 80 ARG A CA 1
ATOM 673 C C . ARG A 1 80 ? 8.595 1.430 8.328 1.00 74.38 80 ARG A C 1
ATOM 675 O O . ARG A 1 80 ? 9.621 0.755 8.327 1.00 74.38 80 ARG A O 1
ATOM 682 N N . VAL A 1 81 ? 7.961 1.829 7.217 1.00 75.50 81 VAL A N 1
ATOM 683 C CA . VAL A 1 81 ? 8.438 1.508 5.857 1.00 75.50 81 VAL A CA 1
ATOM 684 C C . VAL A 1 81 ? 9.891 1.952 5.701 1.00 75.50 81 VAL A C 1
ATOM 686 O O . VAL A 1 81 ? 10.748 1.161 5.326 1.00 75.50 81 VAL A O 1
ATOM 689 N N . SER A 1 82 ? 10.192 3.195 6.079 1.00 77.69 82 SER A N 1
ATOM 690 C CA . SER A 1 82 ? 11.530 3.776 5.947 1.00 77.69 82 SER A CA 1
ATOM 691 C C . SER A 1 82 ? 12.574 3.020 6.768 1.00 77.69 82 SER A C 1
ATOM 693 O O . SER A 1 82 ? 13.663 2.741 6.272 1.00 77.69 82 SER A O 1
ATOM 695 N N . ARG A 1 83 ? 12.253 2.648 8.016 1.00 77.38 83 ARG A N 1
ATOM 696 C CA . ARG A 1 83 ? 13.159 1.857 8.864 1.00 77.38 83 ARG A CA 1
ATOM 697 C C . ARG A 1 83 ? 13.382 0.449 8.324 1.00 77.38 83 ARG A C 1
ATOM 699 O O . ARG A 1 83 ? 14.508 -0.030 8.396 1.00 77.38 83 ARG A O 1
ATOM 706 N N . MET A 1 84 ? 12.340 -0.200 7.810 1.00 71.62 84 MET A N 1
ATOM 707 C CA . MET A 1 84 ? 12.444 -1.534 7.216 1.00 71.62 84 MET A CA 1
ATOM 708 C C . MET A 1 84 ? 13.299 -1.488 5.944 1.00 71.62 84 MET A C 1
ATOM 710 O O . MET A 1 84 ? 14.321 -2.167 5.875 1.00 71.62 84 MET A O 1
ATOM 714 N N . LEU A 1 85 ? 12.986 -0.581 5.011 1.00 71.88 85 LEU A N 1
ATOM 715 C CA . LEU A 1 85 ? 13.784 -0.382 3.800 1.00 71.88 85 LEU A CA 1
ATOM 716 C C . LEU A 1 85 ? 15.240 -0.037 4.129 1.00 71.88 85 LEU A C 1
ATOM 718 O O . LEU A 1 85 ? 16.140 -0.585 3.514 1.00 71.88 85 LEU A O 1
ATOM 722 N N . ALA A 1 86 ? 15.507 0.812 5.124 1.00 74.56 86 ALA A N 1
ATOM 723 C CA . ALA A 1 86 ? 16.879 1.145 5.508 1.00 74.56 86 ALA A CA 1
ATOM 724 C C . ALA A 1 86 ? 17.658 -0.045 6.098 1.00 74.56 86 ALA A C 1
ATOM 726 O O . ALA A 1 86 ? 18.876 -0.116 5.937 1.00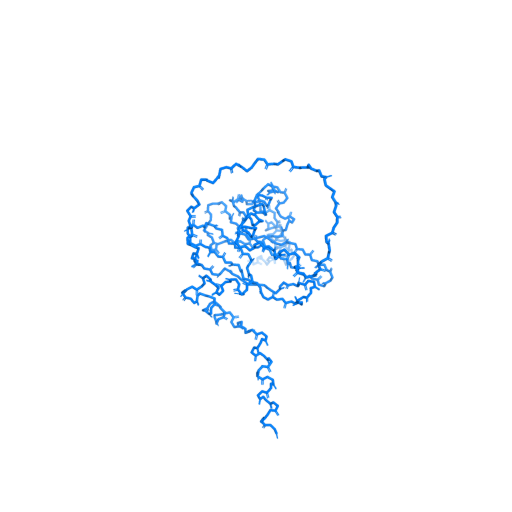 74.56 86 ALA A O 1
ATOM 727 N N . ARG A 1 87 ? 16.979 -0.963 6.798 1.00 71.06 87 ARG A N 1
ATOM 728 C CA . ARG A 1 87 ? 17.602 -2.138 7.427 1.00 71.06 87 ARG A CA 1
ATOM 729 C C . ARG A 1 87 ? 17.922 -3.246 6.429 1.00 71.06 87 ARG A C 1
ATOM 731 O O . ARG A 1 87 ? 18.928 -3.925 6.625 1.00 71.06 87 ARG A O 1
ATOM 738 N N . HIS A 1 88 ? 17.077 -3.420 5.418 1.00 63.19 88 HIS A N 1
ATOM 739 C CA . HIS A 1 88 ? 17.106 -4.573 4.512 1.00 63.19 88 HIS A CA 1
ATOM 740 C C . HIS A 1 88 ? 17.522 -4.200 3.090 1.00 63.19 88 HIS A C 1
ATOM 742 O O . HIS A 1 88 ? 18.059 -5.022 2.360 1.00 63.19 88 HIS A O 1
ATOM 748 N N . TYR A 1 89 ? 17.335 -2.939 2.714 1.00 58.19 89 TYR A N 1
ATOM 749 C CA . TYR A 1 89 ? 17.728 -2.382 1.428 1.00 58.19 89 TYR A CA 1
ATOM 750 C C . TYR A 1 89 ? 18.468 -1.051 1.630 1.00 58.19 89 TYR A C 1
ATOM 752 O O . TYR A 1 89 ? 17.979 0.006 1.207 1.00 58.19 89 TYR A O 1
ATOM 760 N N . PRO A 1 90 ? 19.640 -1.054 2.305 1.00 53.00 90 PRO A N 1
ATOM 761 C CA . PRO A 1 90 ? 20.449 0.149 2.407 1.00 53.00 90 PRO A CA 1
ATOM 762 C C . PRO A 1 90 ? 20.715 0.634 0.984 1.00 53.00 90 PRO A C 1
ATOM 764 O O . PRO A 1 90 ? 21.339 -0.066 0.183 1.00 53.00 90 PRO A O 1
ATOM 767 N N . GLN A 1 91 ? 20.179 1.810 0.643 1.00 43.56 91 GLN A N 1
ATOM 768 C CA . GLN A 1 91 ? 20.440 2.431 -0.649 1.00 43.56 91 GLN A CA 1
ATOM 769 C C . GLN A 1 91 ? 21.952 2.407 -0.854 1.00 43.56 91 GLN A C 1
ATOM 771 O O . GLN A 1 91 ? 22.690 2.810 0.050 1.00 43.56 91 GLN A O 1
ATOM 776 N N . ARG A 1 92 ? 22.401 1.861 -1.996 1.00 37.31 92 ARG A N 1
ATOM 777 C CA . ARG A 1 92 ? 23.829 1.731 -2.326 1.00 37.31 92 ARG A CA 1
ATOM 778 C C . ARG A 1 92 ? 24.535 3.021 -1.893 1.00 37.31 92 ARG A C 1
ATOM 780 O O . ARG A 1 92 ? 24.077 4.092 -2.303 1.00 37.31 92 ARG A O 1
ATOM 787 N N . PRO A 1 93 ? 25.625 2.969 -1.102 1.00 33.97 93 PRO A N 1
ATOM 788 C CA . PRO A 1 93 ? 26.439 4.159 -0.937 1.00 33.97 93 PRO A CA 1
ATOM 789 C C . PRO A 1 93 ? 26.835 4.637 -2.344 1.00 33.97 93 PRO A C 1
ATOM 791 O O . PRO A 1 93 ? 27.044 3.790 -3.226 1.00 33.97 93 PRO A O 1
ATOM 794 N N . PRO A 1 94 ? 26.900 5.957 -2.594 1.00 32.31 94 PRO A N 1
ATOM 795 C CA . PRO A 1 94 ? 27.331 6.472 -3.884 1.00 32.31 94 PRO A CA 1
ATOM 796 C C . PRO A 1 94 ? 28.635 5.775 -4.271 1.00 32.31 94 PRO A C 1
ATOM 798 O O . PRO A 1 94 ? 29.561 5.679 -3.467 1.00 32.31 94 PRO A O 1
ATOM 801 N N . THR A 1 95 ? 28.649 5.215 -5.475 1.00 37.75 95 THR A N 1
ATOM 802 C CA . THR A 1 95 ? 29.732 4.419 -6.056 1.00 37.75 95 THR A CA 1
ATOM 803 C C . THR A 1 95 ? 31.122 4.936 -5.679 1.00 37.75 95 THR A C 1
ATOM 805 O O . THR A 1 95 ? 31.513 6.034 -6.066 1.00 37.75 95 THR A O 1
ATOM 808 N N . GLN A 1 96 ? 31.895 4.109 -4.970 1.00 43.34 96 GLN A N 1
ATOM 809 C CA . GLN A 1 96 ? 33.333 4.291 -4.789 1.00 43.34 96 GLN A CA 1
ATOM 810 C C . GLN A 1 96 ? 34.083 3.979 -6.096 1.00 43.34 96 GLN A C 1
ATOM 812 O O . GLN A 1 96 ? 34.371 2.826 -6.412 1.00 43.34 96 GLN A O 1
ATOM 817 N N . HIS A 1 97 ? 34.439 5.033 -6.828 1.00 33.78 97 HIS A N 1
ATOM 818 C CA . HIS A 1 97 ? 35.599 5.128 -7.727 1.00 33.78 97 HIS A CA 1
ATOM 819 C C . HIS A 1 97 ? 35.810 6.634 -8.008 1.00 33.78 97 HIS A C 1
ATOM 821 O O . HIS A 1 97 ? 34.873 7.269 -8.467 1.00 33.78 97 HIS A O 1
ATOM 827 N N . ARG A 1 98 ? 36.937 7.322 -7.772 1.00 38.91 98 ARG A N 1
ATOM 828 C CA . ARG A 1 98 ? 38.309 6.975 -7.364 1.00 38.91 98 ARG A CA 1
ATOM 829 C C . ARG A 1 98 ? 39.020 8.300 -6.941 1.00 38.91 98 ARG A C 1
ATOM 831 O O . ARG A 1 98 ? 38.942 9.243 -7.712 1.00 38.91 98 ARG A O 1
ATOM 838 N N . MET A 1 99 ? 39.716 8.290 -5.788 1.00 37.91 99 MET A N 1
ATOM 839 C CA . MET A 1 99 ? 40.880 9.102 -5.299 1.00 37.91 99 MET A CA 1
ATOM 840 C C . MET A 1 99 ? 40.734 10.650 -5.206 1.00 37.91 99 MET A C 1
ATOM 842 O O . MET A 1 99 ? 40.174 11.272 -6.088 1.00 37.91 99 MET A O 1
ATOM 846 N N . ASP A 1 100 ? 41.122 11.354 -4.131 1.00 35.59 100 ASP A N 1
ATOM 847 C CA . ASP A 1 100 ? 42.489 11.484 -3.603 1.00 35.59 100 ASP A CA 1
ATOM 848 C C . ASP A 1 100 ? 42.578 11.865 -2.108 1.00 35.59 100 ASP A C 1
ATOM 850 O O . ASP A 1 100 ? 41.732 12.541 -1.522 1.00 35.59 100 ASP A O 1
ATOM 854 N N . LEU A 1 101 ? 43.700 11.454 -1.517 1.00 47.69 101 LEU A N 1
ATOM 855 C CA . LEU A 1 101 ? 44.212 11.813 -0.197 1.00 47.69 101 LEU A CA 1
ATOM 856 C C . LEU A 1 101 ? 44.583 13.309 -0.107 1.00 47.69 101 LEU A C 1
ATOM 858 O O . LEU A 1 101 ? 45.618 13.702 -0.643 1.00 47.69 101 LEU A O 1
ATOM 862 N N . ARG A 1 102 ? 43.851 14.121 0.677 1.00 36.81 102 ARG A N 1
ATOM 863 C CA . ARG A 1 102 ? 44.439 15.226 1.477 1.00 36.81 102 ARG A CA 1
ATOM 864 C C . ARG A 1 102 ? 43.449 15.872 2.463 1.00 36.81 102 ARG A C 1
ATOM 866 O O . ARG A 1 102 ? 42.611 16.668 2.075 1.00 36.81 102 ARG A O 1
ATOM 873 N N . GLY A 1 103 ? 43.672 15.614 3.755 1.00 32.75 103 GLY A N 1
ATOM 874 C CA . GLY A 1 103 ? 43.613 16.626 4.823 1.00 32.75 103 GLY A CA 1
ATOM 875 C C . GLY A 1 103 ? 42.258 17.020 5.436 1.00 32.75 103 GLY A C 1
ATOM 876 O O . GLY A 1 103 ? 41.435 17.650 4.792 1.00 32.75 103 GLY A O 1
ATOM 877 N N . GLY A 1 104 ? 42.139 16.830 6.761 1.00 32.22 104 GLY A N 1
ATOM 878 C CA . GLY A 1 104 ? 41.539 17.858 7.633 1.00 32.22 104 GLY A CA 1
ATOM 879 C C . GLY A 1 104 ? 40.258 17.529 8.419 1.00 32.22 104 GLY A C 1
ATOM 880 O O . GLY A 1 104 ? 39.184 17.981 8.064 1.00 32.22 104 GLY A O 1
ATOM 881 N N . SER A 1 105 ? 40.404 16.838 9.557 1.00 36.69 105 SER A N 1
ATOM 882 C CA . SER A 1 105 ? 39.871 17.189 10.899 1.00 36.69 105 SER A CA 1
ATOM 883 C C . SER A 1 105 ? 38.508 17.921 11.040 1.00 36.69 105 SER A C 1
ATOM 885 O O . SER A 1 105 ? 38.451 19.133 10.861 1.00 36.69 105 SER A O 1
ATOM 887 N N . LYS A 1 106 ? 37.463 17.230 11.546 1.00 38.41 106 LYS A N 1
ATOM 888 C CA . LYS A 1 106 ? 36.852 17.360 12.908 1.00 38.41 106 LYS A CA 1
ATOM 889 C C . LYS A 1 106 ? 35.339 17.053 12.962 1.00 38.41 106 LYS A C 1
ATOM 891 O O . LYS A 1 106 ? 34.537 17.742 12.355 1.00 38.41 106 LYS A O 1
ATOM 896 N N . ARG A 1 107 ? 35.018 16.174 13.927 1.00 33.91 107 ARG A N 1
ATOM 897 C CA . ARG A 1 107 ? 33.861 16.164 14.855 1.00 33.91 107 ARG A CA 1
ATOM 898 C C . ARG A 1 107 ? 32.445 15.914 14.312 1.00 33.91 107 ARG A C 1
ATOM 900 O O . ARG A 1 107 ? 31.836 16.766 13.688 1.00 33.91 107 ARG A O 1
ATOM 907 N N . GLY A 1 108 ? 31.864 14.822 14.809 1.00 30.89 108 GLY A N 1
ATOM 908 C CA . GLY A 1 108 ? 30.422 14.585 14.867 1.00 30.89 108 GLY A CA 1
ATOM 909 C C . GLY A 1 108 ? 30.127 13.315 15.658 1.00 30.89 108 GLY A C 1
ATOM 910 O O . GLY A 1 108 ? 30.001 12.243 15.091 1.00 30.89 108 GLY A O 1
ATOM 911 N N . ASN A 1 109 ? 30.124 13.441 16.982 1.00 41.28 109 ASN A N 1
ATOM 912 C CA . ASN A 1 109 ? 29.838 12.389 17.951 1.00 41.28 109 ASN A CA 1
ATOM 913 C C . ASN A 1 109 ? 28.390 11.897 17.791 1.00 41.28 109 ASN A C 1
ATOM 915 O O . ASN A 1 109 ? 27.479 12.698 17.975 1.00 41.28 109 ASN A O 1
ATOM 919 N N . ASN A 1 110 ? 28.169 10.605 17.540 1.00 37.31 110 ASN A N 1
ATOM 920 C CA . ASN A 1 110 ? 26.927 9.970 17.968 1.00 37.31 110 ASN A CA 1
ATOM 921 C C . ASN A 1 110 ? 27.204 8.551 18.461 1.00 37.31 110 ASN A C 1
ATOM 923 O O . ASN A 1 110 ? 27.754 7.713 17.750 1.00 37.31 110 ASN A O 1
ATOM 927 N N . LYS A 1 111 ? 26.880 8.346 19.738 1.00 37.88 111 LYS A N 1
ATOM 928 C CA . LYS A 1 111 ? 27.041 7.102 20.481 1.00 37.88 111 LYS A CA 1
ATOM 929 C C . LYS A 1 111 ? 26.158 6.033 19.840 1.00 37.88 111 LYS A C 1
ATOM 931 O O . LYS A 1 111 ? 24.937 6.167 19.864 1.00 37.88 111 LYS A O 1
ATOM 936 N N . GLY A 1 112 ? 26.784 4.995 19.290 1.00 34.66 112 GLY A N 1
ATOM 937 C CA . GLY A 1 112 ? 26.115 3.745 18.951 1.00 34.66 112 GLY A CA 1
ATOM 938 C C . GLY A 1 112 ? 25.574 3.127 20.234 1.00 34.66 112 GLY A C 1
ATOM 939 O O . GLY A 1 112 ? 26.338 2.755 21.123 1.00 34.66 112 GLY A O 1
ATOM 940 N N . VAL A 1 113 ? 24.253 3.123 20.361 1.00 43.00 113 VAL A N 1
ATOM 941 C CA . VAL A 1 113 ? 23.543 2.395 21.406 1.00 43.00 113 VAL A CA 1
ATOM 942 C C . VAL A 1 113 ? 23.361 0.970 20.901 1.00 43.00 113 VAL A C 1
ATOM 944 O O . VAL A 1 113 ? 22.691 0.775 19.894 1.00 43.00 113 VAL A O 1
ATOM 947 N N . GLY A 1 114 ? 23.982 0.033 21.618 1.00 39.47 114 GLY A N 1
ATOM 948 C CA . GLY A 1 114 ? 23.527 -1.343 21.818 1.00 39.47 114 GLY A CA 1
ATOM 949 C C . GLY A 1 114 ? 23.354 -2.212 20.578 1.00 39.47 114 GLY A C 1
ATOM 950 O O . GLY A 1 114 ? 22.261 -2.284 20.027 1.00 39.47 114 GLY A O 1
ATOM 951 N N . ASP A 1 115 ? 24.399 -2.971 20.246 1.00 46.78 115 ASP A N 1
ATOM 952 C CA . ASP A 1 115 ? 24.252 -4.287 19.620 1.00 46.78 115 ASP A CA 1
ATOM 953 C C . ASP A 1 115 ? 23.595 -5.236 20.644 1.00 46.78 115 ASP A C 1
ATOM 955 O O . ASP A 1 115 ? 24.266 -6.000 21.337 1.00 46.78 115 ASP A O 1
ATOM 959 N N . GLU A 1 116 ? 22.276 -5.138 20.809 1.00 45.91 116 GLU A N 1
ATOM 960 C CA . GLU A 1 116 ? 21.485 -6.248 21.342 1.00 45.91 116 GLU A CA 1
ATOM 961 C C . GLU A 1 116 ? 21.231 -7.216 20.189 1.00 45.91 116 GLU A C 1
ATOM 963 O O . GLU A 1 116 ? 20.893 -6.785 19.085 1.00 45.91 116 GLU A O 1
ATOM 968 N N . ALA A 1 117 ? 21.486 -8.503 20.443 1.00 45.78 117 ALA A N 1
ATOM 969 C CA . ALA A 1 117 ? 21.430 -9.595 19.481 1.00 45.78 117 ALA A CA 1
ATOM 970 C C . ALA A 1 117 ? 20.222 -9.445 18.550 1.00 45.78 117 ALA A C 1
ATOM 972 O O . ALA A 1 117 ? 19.075 -9.654 18.937 1.00 45.78 117 ALA A O 1
ATOM 973 N N . ARG A 1 118 ? 20.519 -9.018 17.323 1.00 49.31 118 ARG A N 1
ATOM 974 C CA . ARG A 1 118 ? 19.572 -8.889 16.230 1.00 49.31 118 ARG A CA 1
ATOM 975 C C . ARG A 1 118 ? 19.135 -10.304 15.898 1.00 49.31 118 ARG A C 1
ATOM 977 O O . ARG A 1 118 ? 19.872 -11.005 15.214 1.00 49.31 118 ARG A O 1
ATOM 984 N N . GLU A 1 119 ? 17.996 -10.730 16.440 1.00 51.50 119 GLU A N 1
ATOM 985 C CA . GLU A 1 119 ? 17.305 -11.910 15.933 1.00 51.50 119 GLU A CA 1
ATOM 986 C C . GLU A 1 119 ? 17.223 -11.724 14.416 1.00 51.50 119 GLU A C 1
ATOM 988 O O . GLU A 1 119 ? 16.702 -10.720 13.916 1.00 51.50 119 GLU A O 1
ATOM 993 N N . GLU A 1 120 ? 17.893 -12.615 13.687 1.00 51.34 120 GLU A N 1
ATOM 994 C CA . GLU A 1 120 ? 17.785 -12.716 12.241 1.00 51.34 120 GLU A CA 1
ATOM 995 C C . GLU A 1 120 ? 16.362 -13.205 11.973 1.00 51.34 120 GLU A C 1
ATOM 997 O O . GLU A 1 120 ? 16.123 -14.392 11.803 1.00 51.34 120 GLU A O 1
ATOM 1002 N N . GLU A 1 121 ? 15.389 -12.293 12.061 1.00 55.78 121 GLU A N 1
ATOM 1003 C CA . GLU A 1 121 ? 14.017 -12.557 11.648 1.00 55.78 121 GLU A CA 1
ATOM 1004 C C . GLU A 1 121 ? 14.106 -13.011 10.188 1.00 55.78 121 GLU A C 1
ATOM 1006 O O . GLU A 1 121 ? 14.445 -12.215 9.310 1.00 55.78 121 GLU A O 1
ATOM 1011 N N . GLU A 1 122 ? 13.903 -14.302 9.935 1.00 60.75 122 GLU A N 1
ATOM 1012 C CA . GLU A 1 122 ? 13.764 -14.840 8.587 1.00 60.75 122 GLU A CA 1
ATOM 1013 C C . GLU A 1 122 ? 12.444 -14.304 8.027 1.00 60.75 122 GLU A C 1
ATOM 1015 O O . GLU A 1 122 ? 11.360 -14.570 8.549 1.00 60.75 122 GLU A O 1
ATOM 1020 N N . TRP A 1 123 ? 12.540 -13.461 7.000 1.00 72.69 123 TRP A N 1
ATOM 1021 C CA . TRP A 1 123 ? 11.379 -12.812 6.404 1.00 72.69 123 TRP A CA 1
ATOM 1022 C C . TRP A 1 123 ? 10.802 -13.716 5.329 1.00 72.69 123 TRP A C 1
ATOM 1024 O O . TRP A 1 123 ? 11.342 -13.799 4.228 1.00 72.69 123 TRP A O 1
ATOM 1034 N N . GLU A 1 124 ? 9.687 -14.362 5.646 1.00 79.38 124 GLU A N 1
ATOM 1035 C CA . GLU A 1 124 ? 8.932 -15.155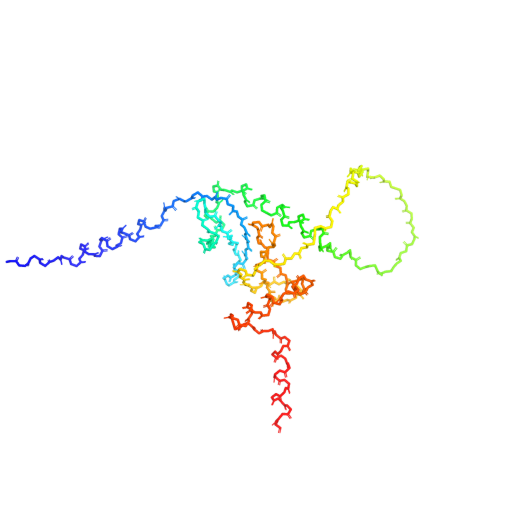 4.686 1.00 79.38 124 GLU A CA 1
ATOM 1036 C C . GLU A 1 124 ? 7.724 -14.366 4.178 1.00 79.38 124 GLU A C 1
ATOM 1038 O O . GLU A 1 124 ? 7.019 -13.692 4.940 1.00 79.38 124 GLU A O 1
ATOM 1043 N N . ILE A 1 125 ? 7.486 -14.430 2.872 1.00 85.56 125 ILE A N 1
ATOM 1044 C CA . ILE A 1 125 ? 6.307 -13.820 2.265 1.00 85.56 125 ILE A CA 1
ATOM 1045 C C . ILE A 1 125 ? 5.076 -14.630 2.677 1.00 85.56 125 ILE A C 1
ATOM 1047 O O . ILE A 1 125 ? 5.055 -15.850 2.571 1.00 85.56 125 ILE A O 1
ATOM 1051 N N . GLU A 1 126 ? 4.042 -13.944 3.158 1.00 86.38 126 GLU A N 1
ATOM 1052 C CA . GLU A 1 126 ? 2.745 -14.555 3.454 1.00 86.38 126 GLU A CA 1
ATOM 1053 C C . GLU A 1 126 ? 1.815 -14.477 2.244 1.00 86.38 126 GLU A C 1
ATOM 1055 O O . GLU A 1 126 ? 1.160 -15.454 1.898 1.00 86.38 126 GLU A O 1
ATOM 1060 N N . ALA A 1 127 ? 1.733 -13.304 1.611 1.00 87.06 127 ALA A N 1
ATOM 1061 C CA . ALA A 1 127 ? 0.850 -13.074 0.475 1.00 87.06 127 ALA A CA 1
ATOM 1062 C C . ALA A 1 127 ? 1.282 -11.851 -0.338 1.00 87.06 127 ALA A C 1
ATOM 1064 O O . ALA A 1 127 ? 1.901 -10.920 0.182 1.00 87.06 127 ALA A O 1
ATOM 1065 N N . ILE A 1 128 ? 0.872 -11.806 -1.604 1.00 89.38 128 ILE A N 1
ATOM 1066 C CA . ILE A 1 128 ? 0.887 -10.583 -2.407 1.00 89.38 128 ILE A CA 1
ATOM 1067 C C . ILE A 1 128 ? -0.549 -10.095 -2.543 1.00 89.38 128 ILE A C 1
ATOM 1069 O O . ILE A 1 128 ? -1.413 -10.798 -3.051 1.00 89.38 128 ILE A O 1
ATOM 1073 N N . LEU A 1 129 ? -0.795 -8.884 -2.056 1.00 86.25 129 LEU A N 1
ATOM 1074 C CA . LEU A 1 129 ? -2.124 -8.285 -1.953 1.00 86.25 129 LEU A CA 1
ATOM 1075 C C . LEU A 1 129 ? -2.468 -7.390 -3.150 1.00 86.25 129 LEU A C 1
ATOM 1077 O O . LEU A 1 129 ? -3.593 -6.918 -3.275 1.00 86.25 129 LEU A O 1
ATOM 1081 N N . GLY A 1 130 ? -1.494 -7.077 -4.004 1.00 84.62 130 GLY A N 1
ATOM 1082 C CA . GLY A 1 130 ? -1.679 -6.107 -5.075 1.00 84.62 130 GLY A CA 1
ATOM 1083 C C . GLY A 1 130 ? -0.416 -5.863 -5.884 1.00 84.62 130 GLY A C 1
ATOM 1084 O O . GLY A 1 130 ? 0.679 -6.249 -5.476 1.00 84.62 130 GLY A O 1
ATOM 1085 N N . HIS A 1 131 ? -0.562 -5.158 -7.002 1.00 89.06 131 HIS A N 1
ATOM 1086 C CA . HIS A 1 131 ? 0.548 -4.666 -7.810 1.00 89.06 131 HIS A CA 1
ATOM 1087 C C . HIS A 1 131 ? 0.222 -3.306 -8.434 1.00 89.06 131 HIS A C 1
ATOM 1089 O O . HIS A 1 131 ? -0.946 -2.964 -8.619 1.00 89.06 131 HIS A O 1
ATOM 1095 N N . GLU A 1 132 ? 1.253 -2.527 -8.757 1.00 82.62 132 GLU A N 1
ATOM 1096 C CA . GLU A 1 132 ? 1.117 -1.275 -9.501 1.00 82.62 132 GLU A CA 1
ATOM 1097 C C . GLU A 1 132 ? 2.381 -0.927 -10.298 1.00 82.62 132 GLU A C 1
ATOM 1099 O O . GLU A 1 132 ? 3.508 -1.215 -9.892 1.00 82.62 132 GLU A O 1
ATOM 1104 N N . MET A 1 133 ? 2.187 -0.248 -11.433 1.00 82.38 133 MET A N 1
ATOM 1105 C CA . MET A 1 133 ? 3.264 0.336 -12.229 1.00 82.38 133 MET A CA 1
ATOM 1106 C C . MET A 1 133 ? 3.679 1.693 -11.653 1.00 82.38 133 MET A C 1
ATOM 1108 O O . MET A 1 133 ? 3.003 2.698 -11.864 1.00 82.38 133 MET A O 1
ATOM 1112 N N . ILE A 1 134 ? 4.826 1.732 -1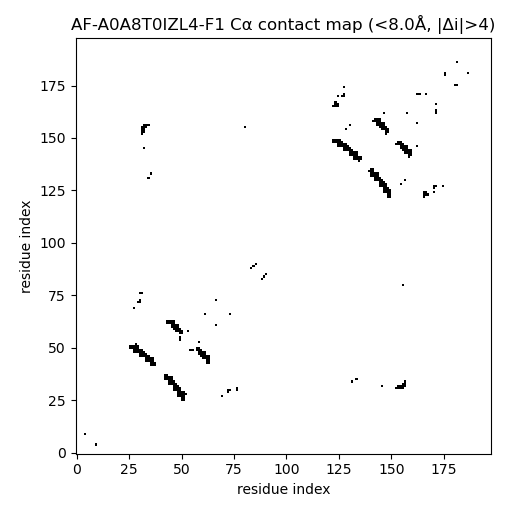0.982 1.00 79.19 134 ILE A N 1
ATOM 1113 C CA . ILE A 1 134 ? 5.388 2.943 -10.375 1.00 79.19 134 ILE A CA 1
ATOM 1114 C C . ILE A 1 134 ? 6.459 3.530 -11.292 1.00 79.19 134 ILE A C 1
ATOM 1116 O O . ILE A 1 134 ? 7.364 2.820 -11.729 1.00 79.19 134 ILE A O 1
ATOM 1120 N N . GLU A 1 135 ? 6.389 4.832 -11.567 1.00 76.25 135 GLU A N 1
ATOM 1121 C CA . GLU A 1 135 ? 7.377 5.547 -12.379 1.00 76.25 135 GLU A CA 1
ATOM 1122 C C . GLU A 1 135 ? 8.612 5.935 -11.557 1.00 76.25 135 GLU A C 1
ATOM 1124 O O . GLU A 1 135 ? 8.525 6.642 -10.557 1.00 76.25 135 GLU A O 1
ATOM 1129 N N . HIS A 1 136 ? 9.785 5.473 -11.988 1.00 71.81 136 HIS A N 1
ATOM 1130 C CA . HIS A 1 136 ? 11.074 5.793 -11.377 1.00 71.81 136 HIS A CA 1
ATOM 1131 C C . HIS A 1 136 ? 11.811 6.794 -12.257 1.00 71.81 136 HIS A C 1
ATOM 1133 O O . HIS A 1 136 ? 11.940 6.583 -13.462 1.00 71.81 136 HIS A O 1
ATOM 1139 N N . ALA A 1 137 ? 12.383 7.830 -11.640 1.00 69.12 137 ALA A N 1
ATOM 1140 C CA . ALA A 1 137 ? 13.038 8.941 -12.339 1.00 69.12 137 ALA A CA 1
ATOM 1141 C C . ALA A 1 137 ? 14.091 8.516 -13.385 1.00 69.12 137 ALA A C 1
ATOM 1143 O O . ALA A 1 137 ? 14.250 9.190 -14.396 1.00 69.12 137 ALA A O 1
ATOM 1144 N N . ASN A 1 138 ? 14.790 7.400 -13.151 1.00 71.50 138 ASN A N 1
ATOM 1145 C CA . ASN A 1 138 ? 15.873 6.914 -14.017 1.00 71.50 138 ASN A CA 1
ATOM 1146 C C . ASN A 1 138 ? 15.563 5.578 -14.711 1.00 71.50 138 ASN A C 1
ATOM 1148 O O . ASN A 1 138 ? 16.379 5.092 -15.484 1.00 71.50 138 ASN A O 1
ATOM 1152 N N . ASP A 1 139 ? 14.426 4.965 -14.393 1.00 69.06 139 ASP A N 1
ATOM 1153 C CA . ASP A 1 139 ? 14.190 3.532 -14.601 1.00 69.06 139 ASP A CA 1
ATOM 1154 C C . ASP A 1 139 ? 12.850 3.255 -15.304 1.00 69.06 139 ASP A C 1
ATOM 1156 O O . ASP A 1 139 ? 12.467 2.097 -15.463 1.00 69.06 139 ASP A O 1
ATOM 1160 N N . GLY A 1 140 ? 12.141 4.311 -15.716 1.00 77.38 140 GLY A N 1
ATOM 1161 C CA . GLY A 1 140 ? 10.820 4.208 -16.323 1.00 77.38 140 GLY A CA 1
ATOM 1162 C C . GLY A 1 140 ? 9.777 3.655 -15.353 1.00 77.38 140 GLY A C 1
ATOM 1163 O O . GLY A 1 140 ? 9.961 3.650 -14.133 1.00 77.38 140 GLY A O 1
ATOM 1164 N N . LYS A 1 141 ? 8.649 3.197 -15.896 1.00 79.81 141 LYS A N 1
ATOM 1165 C CA . LYS A 1 141 ? 7.595 2.566 -15.098 1.00 79.81 141 LYS A CA 1
ATOM 1166 C C . LYS A 1 141 ? 7.973 1.122 -14.807 1.00 79.81 141 LYS A C 1
ATOM 1168 O O . LYS A 1 141 ? 8.144 0.337 -15.728 1.00 79.81 141 LYS A O 1
ATOM 1173 N N . LYS A 1 142 ? 8.087 0.774 -13.529 1.00 82.62 142 LYS A N 1
ATOM 1174 C CA . LYS A 1 142 ? 8.380 -0.584 -13.068 1.00 82.62 142 LYS A CA 1
ATOM 1175 C C . LYS A 1 142 ? 7.248 -1.101 -12.207 1.00 82.62 142 LYS A C 1
ATOM 1177 O O . LYS A 1 142 ? 6.686 -0.351 -11.411 1.00 82.62 142 LYS A O 1
ATOM 1182 N N . MET A 1 143 ? 6.974 -2.393 -12.330 1.00 84.69 143 MET A N 1
ATOM 1183 C CA . MET A 1 143 ? 6.002 -3.065 -11.483 1.00 84.69 143 MET A CA 1
ATOM 1184 C C . MET A 1 143 ? 6.527 -3.177 -10.051 1.00 84.69 143 MET A C 1
ATOM 1186 O O . MET A 1 143 ? 7.669 -3.584 -9.817 1.00 84.69 143 MET A O 1
ATOM 1190 N N . HIS A 1 144 ? 5.689 -2.807 -9.094 1.00 85.38 144 HIS A N 1
ATOM 1191 C CA . HIS A 1 144 ? 5.867 -3.094 -7.677 1.00 85.38 144 HIS A CA 1
ATOM 1192 C C . HIS A 1 144 ? 4.679 -3.907 -7.185 1.00 85.38 144 HIS A C 1
ATOM 1194 O O . HIS A 1 144 ? 3.597 -3.831 -7.761 1.00 85.38 144 HIS A O 1
ATOM 1200 N N . PHE A 1 145 ? 4.882 -4.672 -6.120 1.00 88.00 145 PHE A N 1
ATOM 1201 C CA . PHE A 1 145 ? 3.859 -5.525 -5.532 1.00 88.00 145 PHE A CA 1
ATOM 1202 C C . PHE A 1 145 ? 3.694 -5.215 -4.052 1.00 88.00 145 PHE A C 1
ATOM 1204 O O . PHE A 1 145 ? 4.673 -4.960 -3.355 1.00 88.00 145 PHE A O 1
ATOM 1211 N N . LEU A 1 146 ? 2.460 -5.260 -3.565 1.00 87.31 146 LEU A N 1
ATOM 1212 C CA . LEU A 1 146 ? 2.132 -5.083 -2.162 1.00 87.31 146 LEU A CA 1
ATOM 1213 C C . LEU A 1 146 ? 2.281 -6.425 -1.433 1.00 87.31 146 LEU A C 1
ATOM 1215 O O . LEU A 1 146 ? 1.405 -7.277 -1.515 1.00 87.31 146 LEU A O 1
ATOM 1219 N N . VAL A 1 147 ? 3.391 -6.613 -0.729 1.00 86.19 147 VAL A N 1
ATOM 1220 C CA . VAL A 1 147 ? 3.783 -7.88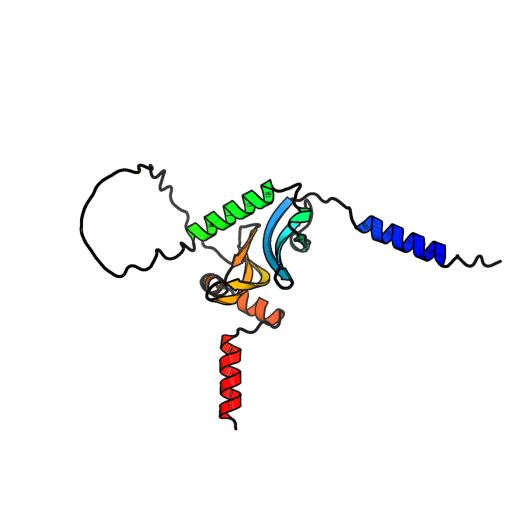2 -0.100 1.00 86.19 147 VAL A CA 1
ATOM 1221 C C . VAL A 1 147 ? 3.467 -7.873 1.388 1.00 86.19 147 VAL A C 1
ATOM 1223 O O . VAL A 1 147 ? 4.006 -7.031 2.108 1.00 86.19 147 VAL A O 1
ATOM 1226 N N . LYS A 1 148 ? 2.641 -8.818 1.844 1.00 84.12 148 LYS A N 1
ATOM 1227 C CA . LYS A 1 148 ? 2.390 -9.151 3.252 1.00 84.12 148 LYS A CA 1
ATOM 1228 C C . LYS A 1 148 ? 3.420 -10.179 3.726 1.00 84.12 148 LYS A C 1
ATOM 1230 O O . LYS A 1 148 ? 3.663 -11.163 3.031 1.00 84.12 148 LYS A O 1
ATOM 1235 N N . TRP A 1 149 ? 4.007 -9.960 4.898 1.00 83.62 149 TRP A N 1
ATOM 1236 C CA . TRP A 1 149 ? 5.062 -10.812 5.466 1.00 83.62 149 TRP A CA 1
ATOM 1237 C C . TRP A 1 149 ? 4.530 -11.645 6.631 1.00 83.62 149 TRP A C 1
ATOM 1239 O O . TRP A 1 149 ? 3.761 -11.122 7.438 1.00 83.62 149 TRP A O 1
ATOM 1249 N N . LYS A 1 150 ? 4.970 -12.903 6.760 1.00 80.56 150 LYS A N 1
ATOM 1250 C CA . LYS A 1 150 ? 4.524 -13.786 7.848 1.00 80.56 150 LYS A CA 1
ATOM 1251 C C . LYS A 1 150 ? 4.884 -13.190 9.208 1.00 80.56 150 LYS A C 1
ATOM 1253 O O . LYS A 1 150 ? 5.931 -12.570 9.387 1.00 80.56 150 LYS A O 1
ATOM 1258 N N . GLY A 1 151 ? 3.980 -13.353 10.174 1.00 75.38 151 GLY A N 1
ATOM 1259 C CA . GLY A 1 151 ? 4.133 -12.777 11.514 1.00 75.38 151 GLY A CA 1
ATOM 1260 C C . GLY A 1 151 ? 3.979 -11.252 11.561 1.00 75.38 151 GLY A C 1
ATOM 1261 O O . GLY A 1 151 ? 4.158 -10.655 12.622 1.00 75.38 151 GLY A O 1
ATOM 1262 N N . ASN A 1 152 ? 3.623 -10.611 10.440 1.00 67.62 152 ASN A N 1
ATOM 1263 C CA . ASN A 1 152 ? 3.415 -9.174 10.355 1.00 67.62 152 ASN A CA 1
ATOM 1264 C C . ASN A 1 152 ? 2.044 -8.863 9.750 1.00 67.62 152 ASN A C 1
ATOM 1266 O O . ASN A 1 152 ? 1.702 -9.264 8.644 1.00 67.62 152 ASN A O 1
ATOM 1270 N N . ASP A 1 153 ? 1.269 -8.045 10.446 1.00 65.19 153 ASP A N 1
ATOM 1271 C CA . ASP A 1 153 ? -0.026 -7.534 9.995 1.00 65.19 153 ASP A CA 1
ATOM 1272 C C . ASP A 1 153 ? 0.088 -6.444 8.910 1.00 65.19 153 ASP A C 1
ATOM 1274 O O . ASP A 1 153 ? -0.835 -5.659 8.702 1.00 65.19 153 ASP A O 1
ATOM 1278 N N . LYS A 1 154 ? 1.239 -6.339 8.237 1.00 65.88 154 LYS A N 1
ATOM 1279 C CA . LYS A 1 154 ? 1.578 -5.213 7.360 1.00 65.88 154 LYS A CA 1
ATOM 1280 C C . LYS A 1 154 ? 2.018 -5.693 5.995 1.00 65.88 154 LYS A C 1
ATOM 1282 O O . LYS A 1 154 ? 2.700 -6.711 5.874 1.00 65.88 154 LYS A O 1
ATOM 1287 N N . ALA A 1 155 ? 1.701 -4.879 4.992 1.00 76.88 155 ALA A N 1
ATOM 1288 C CA . ALA A 1 155 ? 2.162 -5.079 3.638 1.00 76.88 155 ALA A CA 1
ATOM 1289 C C . ALA A 1 155 ? 2.975 -3.883 3.116 1.00 76.88 155 ALA A C 1
ATOM 1291 O O . ALA A 1 155 ? 2.809 -2.731 3.527 1.00 76.88 155 ALA A O 1
ATOM 1292 N N . PHE A 1 156 ? 3.909 -4.154 2.212 1.00 77.75 156 PHE A N 1
ATOM 1293 C CA . PHE A 1 156 ? 4.818 -3.138 1.685 1.00 77.75 156 PHE A CA 1
ATOM 1294 C C . PHE A 1 156 ? 4.910 -3.220 0.176 1.00 77.75 156 PHE A C 1
ATOM 1296 O O . PHE A 1 156 ? 4.924 -4.308 -0.387 1.00 77.75 156 PHE A O 1
ATOM 1303 N N . MET A 1 157 ? 4.990 -2.059 -0.468 1.00 81.81 157 MET A N 1
ATOM 1304 C CA . MET A 1 157 ? 5.196 -1.979 -1.905 1.00 81.81 157 MET A CA 1
ATOM 1305 C C . MET A 1 157 ? 6.668 -2.277 -2.213 1.00 81.81 157 MET A C 1
ATOM 1307 O O . MET A 1 157 ? 7.554 -1.504 -1.845 1.00 81.81 157 MET A O 1
ATOM 1311 N N . MET A 1 158 ? 6.928 -3.423 -2.836 1.00 83.06 158 MET A N 1
ATOM 1312 C CA . MET A 1 158 ? 8.261 -3.969 -3.072 1.00 83.06 158 MET A CA 1
ATOM 1313 C C . MET A 1 158 ? 8.508 -4.180 -4.565 1.00 83.06 158 MET A C 1
ATOM 1315 O O . MET A 1 158 ? 7.622 -4.576 -5.323 1.00 83.06 158 MET A O 1
ATOM 1319 N N . LYS A 1 159 ? 9.753 -3.955 -4.992 1.00 84.94 159 LYS A N 1
ATOM 1320 C CA . LYS A 1 159 ? 10.197 -4.285 -6.352 1.00 84.94 159 LYS A CA 1
ATOM 1321 C C . LYS A 1 159 ? 10.254 -5.795 -6.516 1.00 84.94 159 LYS A C 1
ATOM 1323 O O . LYS A 1 159 ? 10.810 -6.462 -5.648 1.00 84.94 159 LYS A O 1
ATOM 1328 N N . GLU A 1 160 ? 9.838 -6.289 -7.678 1.00 85.69 160 GLU A N 1
ATOM 1329 C CA . GLU A 1 160 ? 9.985 -7.690 -8.104 1.00 85.69 160 GLU A CA 1
ATOM 1330 C C . GLU A 1 160 ? 11.316 -8.316 -7.668 1.00 85.69 160 GLU A C 1
ATOM 1332 O O . GLU A 1 160 ? 11.341 -9.379 -7.058 1.00 85.69 160 GLU A O 1
ATOM 1337 N N . LYS A 1 161 ? 12.431 -7.637 -7.966 1.00 84.00 161 LYS A N 1
ATOM 1338 C CA . LYS A 1 161 ? 13.771 -8.151 -7.680 1.00 84.00 161 LYS A CA 1
ATOM 1339 C C . LYS A 1 161 ? 13.960 -8.507 -6.206 1.00 84.00 161 LYS A C 1
ATOM 1341 O O . LYS A 1 161 ? 14.583 -9.515 -5.920 1.00 84.00 161 LYS A O 1
ATOM 1346 N N . ILE A 1 162 ? 13.423 -7.687 -5.304 1.00 82.38 162 ILE A N 1
ATOM 1347 C CA . ILE A 1 162 ? 13.530 -7.924 -3.864 1.00 82.38 162 ILE A CA 1
ATOM 1348 C C . ILE A 1 162 ? 12.648 -9.108 -3.482 1.00 82.38 162 ILE A C 1
ATOM 1350 O O . ILE A 1 162 ? 13.079 -9.985 -2.754 1.00 82.38 162 ILE A O 1
ATOM 1354 N N . ILE A 1 163 ? 11.430 -9.167 -4.015 1.00 86.50 163 ILE A N 1
ATOM 1355 C CA . ILE A 1 163 ? 10.472 -10.237 -3.720 1.00 86.50 163 ILE A CA 1
ATOM 1356 C C . ILE A 1 163 ? 11.065 -11.598 -4.080 1.00 86.50 163 ILE A C 1
ATOM 1358 O O . ILE A 1 163 ? 11.033 -12.503 -3.260 1.00 86.50 163 ILE A O 1
ATOM 1362 N N . LYS A 1 164 ? 11.708 -11.711 -5.247 1.00 85.38 164 LYS A N 1
ATOM 1363 C CA . LYS A 1 164 ? 12.390 -12.939 -5.683 1.00 85.38 164 LYS A CA 1
ATOM 1364 C C . LYS A 1 164 ? 13.497 -13.422 -4.737 1.00 85.38 164 LYS A C 1
ATOM 1366 O O . LYS A 1 164 ? 13.840 -14.596 -4.789 1.00 85.38 164 LYS A O 1
ATOM 1371 N N . GLU A 1 165 ? 14.074 -12.549 -3.911 1.00 84.06 165 GLU A N 1
ATOM 1372 C CA . GLU A 1 165 ? 15.096 -12.934 -2.925 1.00 84.06 165 GLU A CA 1
ATOM 1373 C C . GLU A 1 165 ? 14.483 -13.631 -1.695 1.00 84.06 165 GLU A C 1
ATOM 1375 O O . GLU A 1 165 ? 15.173 -14.419 -1.054 1.00 84.06 165 GLU A O 1
ATOM 1380 N N . TYR A 1 166 ? 13.199 -13.385 -1.405 1.00 82.44 166 TYR A N 1
ATOM 1381 C CA . TYR A 1 166 ? 12.481 -13.902 -0.227 1.00 82.44 166 TYR A CA 1
ATOM 1382 C C . TYR A 1 166 ? 11.300 -14.832 -0.575 1.00 82.44 166 TYR A C 1
ATOM 1384 O O . TYR A 1 166 ? 10.678 -15.415 0.312 1.00 82.44 166 TYR A O 1
ATOM 1392 N N . ASP A 1 167 ? 10.962 -14.967 -1.859 1.00 82.56 167 ASP A N 1
ATOM 1393 C CA . ASP A 1 167 ? 9.847 -15.780 -2.347 1.00 82.56 167 ASP A CA 1
ATOM 1394 C C . ASP A 1 167 ? 10.239 -17.252 -2.526 1.00 82.56 167 ASP A C 1
ATOM 1396 O O . ASP A 1 167 ? 10.439 -17.741 -3.639 1.00 82.56 167 ASP A O 1
ATOM 1400 N N . HIS A 1 168 ? 10.378 -17.967 -1.412 1.00 75.88 168 HIS A N 1
ATOM 1401 C CA . HIS A 1 168 ? 10.739 -19.387 -1.430 1.00 75.88 168 HIS A CA 1
ATOM 1402 C C . HIS A 1 168 ? 9.594 -20.301 -1.895 1.00 75.88 168 HIS A C 1
ATOM 1404 O O . HIS A 1 168 ? 9.855 -21.371 -2.446 1.00 75.88 168 HIS A O 1
ATOM 1410 N N . GLU A 1 169 ? 8.340 -19.880 -1.707 1.00 83.62 169 GLU A N 1
ATOM 1411 C CA . GLU A 1 169 ? 7.143 -20.655 -2.064 1.00 83.62 169 GLU A CA 1
ATOM 1412 C C . GLU A 1 169 ? 6.631 -20.361 -3.491 1.00 83.62 169 GLU A C 1
ATOM 1414 O O . GLU A 1 169 ? 5.729 -21.043 -3.978 1.00 83.62 169 GLU A O 1
ATOM 1419 N N . GLY A 1 170 ? 7.210 -19.384 -4.200 1.00 87.56 170 GLY A N 1
ATOM 1420 C CA . GLY A 1 170 ? 6.790 -19.010 -5.556 1.00 87.56 170 GLY A CA 1
ATOM 1421 C C . GLY A 1 170 ? 5.481 -18.212 -5.602 1.00 87.56 170 GLY A C 1
ATOM 1422 O O . GLY A 1 170 ? 4.796 -18.199 -6.629 1.00 87.56 170 GLY A O 1
ATOM 1423 N N . ILE A 1 171 ? 5.132 -17.536 -4.506 1.00 90.69 171 ILE A N 1
ATOM 1424 C CA . ILE A 1 171 ? 3.932 -16.710 -4.337 1.00 90.69 171 ILE A CA 1
ATOM 1425 C C . ILE A 1 171 ? 3.868 -15.622 -5.414 1.00 90.69 171 ILE A C 1
ATOM 1427 O O . ILE A 1 171 ? 2.790 -15.346 -5.943 1.00 90.69 171 ILE A O 1
ATOM 1431 N N . LEU A 1 172 ? 5.006 -15.034 -5.798 1.00 89.50 172 LEU A N 1
ATOM 1432 C CA . LEU A 1 172 ? 5.066 -14.009 -6.839 1.00 89.50 172 LEU A CA 1
ATOM 1433 C C . LEU A 1 172 ? 4.626 -14.544 -8.194 1.00 89.50 172 LEU A C 1
ATOM 1435 O O . LEU A 1 172 ? 3.818 -13.910 -8.869 1.00 89.50 172 LEU A O 1
ATOM 1439 N N . ILE A 1 173 ? 5.136 -15.710 -8.587 1.00 88.69 173 ILE A N 1
ATOM 1440 C CA . ILE A 1 173 ? 4.800 -16.314 -9.879 1.00 88.69 173 ILE A CA 1
ATOM 1441 C C . ILE A 1 173 ? 3.316 -16.690 -9.912 1.00 88.69 173 ILE A C 1
ATOM 1443 O O . ILE A 1 173 ? 2.647 -16.434 -10.912 1.00 88.69 173 ILE A O 1
ATOM 1447 N N . MET A 1 174 ? 2.787 -17.241 -8.816 1.00 89.31 174 MET A N 1
ATOM 1448 C CA . MET A 1 174 ? 1.374 -17.618 -8.711 1.00 89.31 174 MET A CA 1
ATOM 1449 C C . MET A 1 174 ? 0.451 -16.400 -8.806 1.00 89.31 174 MET A C 1
ATOM 1451 O O . MET A 1 174 ? -0.468 -16.390 -9.624 1.00 89.31 174 MET A O 1
ATOM 1455 N N . TYR A 1 175 ? 0.742 -15.349 -8.035 1.00 91.56 175 TYR A N 1
ATOM 1456 C CA . TYR A 1 175 ? -0.010 -14.095 -8.071 1.00 91.56 175 TYR A CA 1
ATOM 1457 C C . TYR A 1 175 ? -0.011 -13.478 -9.476 1.00 91.56 175 TYR A C 1
ATOM 1459 O O . TYR A 1 175 ? -1.050 -13.072 -9.997 1.00 91.56 175 TYR A O 1
ATOM 1467 N N . MET A 1 176 ? 1.158 -13.439 -10.119 1.00 88.62 176 MET A N 1
ATOM 1468 C CA . MET A 1 176 ? 1.300 -12.911 -11.473 1.00 88.62 176 MET A CA 1
ATOM 1469 C C . MET A 1 176 ? 0.503 -13.699 -12.509 1.00 88.62 176 MET A C 1
ATOM 1471 O O . MET A 1 176 ? -0.116 -13.085 -13.374 1.00 88.62 176 MET A O 1
ATOM 1475 N N . ALA A 1 177 ? 0.513 -15.031 -12.422 1.00 87.75 177 ALA A N 1
ATOM 1476 C CA . ALA A 1 177 ? -0.246 -15.887 -13.324 1.00 87.75 177 ALA A CA 1
ATOM 1477 C C . ALA A 1 177 ? -1.759 -15.686 -13.158 1.00 87.75 177 ALA A C 1
ATOM 1479 O O . ALA A 1 177 ? -2.471 -15.600 -14.152 1.00 87.75 177 ALA A O 1
ATOM 1480 N N . GLU A 1 178 ? -2.247 -15.559 -11.921 1.00 90.31 178 GLU A N 1
ATOM 1481 C CA . GLU A 1 178 ? -3.665 -15.297 -11.638 1.00 90.31 178 GLU A CA 1
ATOM 1482 C C . GLU A 1 178 ? -4.136 -13.935 -12.172 1.00 90.31 178 GLU A C 1
ATOM 1484 O O . GLU A 1 178 ? -5.295 -13.779 -12.547 1.00 90.31 178 GLU A O 1
ATOM 1489 N N . HIS A 1 179 ? -3.238 -12.949 -12.215 1.00 86.44 179 HIS A N 1
ATOM 1490 C CA . HIS A 1 179 ? -3.548 -11.574 -12.613 1.00 86.44 179 HIS A CA 1
ATOM 1491 C C . HIS A 1 179 ? -3.115 -11.245 -14.056 1.00 86.44 179 HIS A C 1
ATOM 1493 O O . HIS A 1 179 ? -3.107 -10.072 -14.432 1.00 86.44 179 HIS A O 1
ATOM 1499 N N . ASP A 1 180 ? -2.736 -12.254 -14.854 1.00 86.12 180 ASP A N 1
ATOM 1500 C CA . ASP A 1 180 ? -2.254 -12.117 -16.239 1.00 86.12 180 ASP A CA 1
ATOM 1501 C C . ASP A 1 180 ? -1.097 -11.100 -16.404 1.00 86.12 180 ASP A C 1
ATOM 1503 O O . ASP A 1 180 ? -0.985 -10.378 -17.401 1.00 86.12 180 ASP A O 1
ATOM 1507 N N . ILE A 1 181 ? -0.201 -11.031 -15.415 1.00 85.19 181 ILE A N 1
ATOM 1508 C CA . ILE A 1 181 ? 0.945 -10.114 -15.406 1.00 85.19 181 ILE A CA 1
ATOM 1509 C C . ILE A 1 181 ? 2.135 -10.770 -16.113 1.00 85.19 181 ILE A C 1
ATOM 1511 O O . ILE A 1 181 ? 2.589 -11.844 -15.725 1.00 85.19 181 ILE A O 1
ATOM 1515 N N . VAL A 1 182 ? 2.711 -10.086 -17.107 1.00 76.88 182 VAL A N 1
ATOM 1516 C CA . VAL A 1 182 ? 3.901 -10.545 -17.848 1.00 76.88 182 VAL A CA 1
ATOM 1517 C C . VAL A 1 182 ? 4.995 -9.479 -17.787 1.00 76.88 182 VAL A C 1
ATOM 1519 O O . VAL A 1 182 ? 4.729 -8.306 -18.056 1.00 76.88 182 VAL A O 1
ATOM 1522 N N . PHE A 1 183 ? 6.233 -9.865 -17.460 1.00 67.19 183 PHE A N 1
ATOM 1523 C CA . PHE A 1 183 ? 7.360 -8.926 -17.418 1.00 67.19 183 PHE A CA 1
ATOM 1524 C C . PHE A 1 183 ? 7.747 -8.406 -18.810 1.00 67.19 183 PHE A C 1
ATOM 1526 O O . PHE A 1 183 ? 7.706 -9.129 -19.807 1.00 67.19 183 PHE A O 1
ATOM 1533 N N . GLU A 1 184 ? 8.193 -7.147 -18.874 1.00 60.78 184 GLU A N 1
ATOM 1534 C CA . GLU A 1 184 ? 8.674 -6.520 -20.116 1.00 60.78 184 GLU A CA 1
ATOM 1535 C C . GLU A 1 184 ? 9.883 -7.249 -20.734 1.00 60.78 184 GLU A C 1
ATOM 1537 O O . GLU A 1 184 ? 10.015 -7.268 -21.959 1.00 60.78 184 GLU A O 1
ATOM 1542 N N . GLU A 1 185 ? 10.727 -7.913 -19.933 1.00 55.09 185 GLU A N 1
ATOM 1543 C CA . GLU A 1 185 ? 11.853 -8.713 -20.452 1.00 55.09 185 GLU A CA 1
ATOM 1544 C C . GLU A 1 185 ? 11.387 -9.879 -21.344 1.00 55.09 185 GLU A C 1
ATOM 1546 O O . GLU A 1 185 ? 12.032 -10.185 -22.350 1.00 55.09 185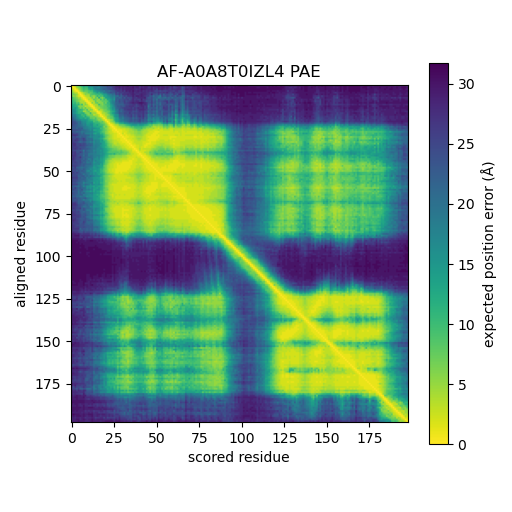 GLU A O 1
ATOM 1551 N N . GLU A 1 186 ? 10.218 -10.471 -21.074 1.00 51.56 186 GLU A N 1
ATOM 1552 C CA . GLU A 1 186 ? 9.630 -11.478 -21.964 1.00 51.56 186 GLU A CA 1
ATOM 1553 C C . GLU A 1 186 ? 9.024 -10.868 -23.231 1.00 51.56 186 GLU A C 1
ATOM 1555 O O . GLU A 1 186 ? 9.050 -11.500 -24.288 1.00 51.56 186 GLU A O 1
ATOM 1560 N N . GLN A 1 187 ? 8.512 -9.635 -23.172 1.00 50.16 187 GLN A N 1
ATOM 1561 C CA . GLN A 1 187 ? 7.987 -8.961 -24.364 1.00 50.16 187 GLN A CA 1
ATOM 1562 C C . GLN A 1 187 ? 9.092 -8.662 -25.382 1.00 50.16 187 GLN A C 1
ATOM 1564 O O . GLN A 1 187 ? 8.845 -8.738 -26.586 1.00 50.16 187 GLN A O 1
ATOM 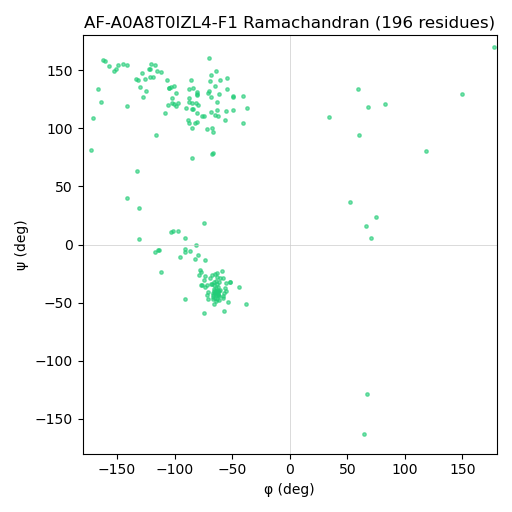1569 N N . ALA A 1 188 ? 10.309 -8.352 -24.924 1.00 50.84 188 ALA A N 1
ATOM 1570 C CA . ALA A 1 188 ? 11.462 -8.172 -25.804 1.00 50.84 188 ALA A CA 1
ATOM 1571 C C . ALA A 1 188 ? 11.866 -9.488 -26.494 1.00 50.84 188 ALA A C 1
ATOM 1573 O O . ALA A 1 188 ? 12.119 -9.492 -27.697 1.00 50.84 188 ALA A O 1
ATOM 1574 N N . SER A 1 189 ? 11.853 -10.605 -25.759 1.00 52.69 189 SER A N 1
ATOM 1575 C CA . SER A 1 189 ? 12.153 -11.941 -26.295 1.00 52.69 189 SER A CA 1
ATOM 1576 C C . SER A 1 189 ? 11.101 -12.419 -27.306 1.00 52.69 189 SER A C 1
ATOM 1578 O O . SER A 1 189 ? 11.452 -12.874 -28.393 1.00 52.69 189 SER A O 1
ATOM 1580 N N . ARG A 1 190 ? 9.805 -12.222 -27.016 1.00 56.50 190 ARG A N 1
ATOM 1581 C CA . ARG A 1 190 ? 8.706 -12.547 -27.947 1.00 56.50 190 ARG A CA 1
ATOM 1582 C C . ARG A 1 190 ? 8.783 -11.721 -29.235 1.00 56.50 190 ARG A C 1
ATOM 1584 O O . ARG A 1 190 ? 8.697 -12.282 -30.320 1.00 56.50 190 ARG A O 1
ATOM 1591 N N . LYS A 1 191 ? 9.057 -10.413 -29.131 1.00 56.12 191 LYS A N 1
ATOM 1592 C CA . LYS A 1 191 ? 9.247 -9.539 -30.304 1.00 56.12 191 LYS A CA 1
ATOM 1593 C C . LYS A 1 191 ? 10.456 -9.934 -31.157 1.00 56.12 191 LYS A C 1
ATOM 1595 O O . LYS A 1 191 ? 10.404 -9.779 -32.370 1.00 56.12 191 LYS A O 1
ATOM 1600 N N . LEU A 1 192 ? 11.535 -10.434 -30.554 1.00 53.62 192 LEU A N 1
ATOM 1601 C CA . LEU A 1 192 ? 12.697 -10.947 -31.290 1.00 53.62 192 LEU A CA 1
ATOM 1602 C C . LEU A 1 192 ? 12.415 -12.305 -31.948 1.00 53.62 192 LEU A C 1
ATOM 1604 O O . LEU A 1 192 ? 12.870 -12.539 -33.066 1.00 53.62 192 LEU A O 1
ATOM 1608 N N . GLY A 1 193 ? 11.644 -13.171 -31.286 1.00 56.38 193 GLY A N 1
ATOM 1609 C CA . GLY A 1 193 ? 11.199 -14.455 -31.832 1.00 56.38 193 GLY A CA 1
ATOM 1610 C C . GLY A 1 193 ? 10.302 -14.305 -33.063 1.00 56.38 193 GLY A C 1
ATOM 1611 O O . GLY A 1 193 ? 10.510 -15.007 -34.048 1.00 56.38 193 GLY A O 1
ATOM 1612 N N . ASP A 1 194 ? 9.381 -13.338 -33.049 1.00 57.16 194 ASP A N 1
ATOM 1613 C CA . ASP A 1 194 ? 8.489 -13.054 -34.183 1.00 57.16 194 ASP A CA 1
ATOM 1614 C C . ASP A 1 194 ? 9.230 -12.451 -35.392 1.00 57.16 194 ASP A C 1
ATOM 1616 O O . ASP A 1 194 ? 8.831 -12.661 -36.536 1.00 57.16 194 ASP A O 1
ATOM 1620 N N . VAL A 1 195 ? 10.334 -11.731 -35.161 1.00 58.03 195 VAL A N 1
ATOM 1621 C CA . VAL A 1 195 ? 11.177 -11.155 -36.227 1.00 58.03 195 VAL A CA 1
ATOM 1622 C C . VAL A 1 195 ? 12.109 -12.199 -36.856 1.00 58.03 195 VAL A C 1
ATOM 1624 O O . VAL A 1 195 ? 12.482 -12.052 -38.014 1.00 58.03 195 VAL A O 1
ATOM 1627 N N . LEU A 1 196 ? 12.477 -13.261 -36.130 1.00 56.31 196 LEU A N 1
ATOM 1628 C CA . LEU A 1 196 ? 13.358 -14.327 -36.633 1.00 56.31 196 LEU A CA 1
ATOM 1629 C C . LEU A 1 196 ? 12.602 -15.441 -37.392 1.00 56.31 196 LEU A C 1
ATOM 1631 O O . LEU A 1 196 ? 13.229 -16.343 -37.945 1.00 56.31 196 LEU A O 1
ATOM 1635 N N . LEU A 1 197 ? 11.267 -15.389 -37.407 1.00 54.59 197 LEU A N 1
ATOM 1636 C CA . LEU A 1 197 ? 10.376 -16.334 -38.096 1.00 54.59 197 LEU A CA 1
ATOM 1637 C C . LEU A 1 197 ? 9.795 -15.787 -39.420 1.00 54.59 197 LEU A C 1
ATOM 1639 O O . LEU A 1 197 ? 8.914 -16.424 -40.000 1.00 54.59 197 LEU A O 1
ATOM 1643 N N . MET A 1 198 ? 10.302 -14.647 -39.910 1.00 45.94 198 MET A N 1
ATOM 1644 C CA . MET A 1 198 ? 10.059 -14.101 -41.259 1.00 45.94 198 MET A CA 1
ATOM 1645 C C . MET A 1 198 ? 11.316 -14.190 -42.123 1.00 45.94 198 MET A C 1
ATOM 1647 O O . MET A 1 198 ? 11.157 -14.452 -43.336 1.00 45.94 198 MET A O 1
#

Mean predicted aligned error: 15.71 Å

InterPro domains:
  IPR000953 Chromo/chromo shadow domain [PS50013] (26-80)
  IPR000953 Chromo/chromo shadow domain [SM00298] (25-82)
  IPR000953 Chromo/chromo shadow domain [SM00298] (122-170)
  IPR016197 Chromo-like domain superfamily [SSF54160] (21-84)
  IPR016197 Chromo-like domain superfamily [SSF54160] (118-177)
  IPR023780 Chromo domain [PF00385] (26-80)
  IPR051219 Heterochromatin-associated chromo domain-containing protein [PTHR22812] (10-83)